Protein AF-A0A5P6VVM7-F1 (afdb_monomer)

Structure (mmCIF, N/CA/C/O backbone):
data_AF-A0A5P6VVM7-F1
#
_entry.id   AF-A0A5P6VVM7-F1
#
loop_
_atom_site.group_PDB
_atom_site.id
_atom_site.type_symbol
_atom_site.label_atom_id
_atom_site.label_alt_id
_atom_site.label_comp_id
_atom_site.label_asym_id
_atom_site.label_entity_id
_atom_site.label_seq_id
_atom_site.pdbx_PDB_ins_code
_atom_site.Cartn_x
_atom_site.Cartn_y
_atom_site.Cartn_z
_atom_site.occupancy
_atom_site.B_iso_or_equiv
_atom_site.auth_seq_id
_atom_site.auth_comp_id
_atom_site.auth_asym_id
_atom_site.auth_atom_id
_atom_site.pdbx_PDB_model_num
ATOM 1 N N . MET A 1 1 ? -8.350 -14.231 -11.618 1.00 48.38 1 MET A N 1
ATOM 2 C CA . MET A 1 1 ? -7.246 -13.329 -11.223 1.00 48.38 1 MET A CA 1
ATOM 3 C C . MET A 1 1 ? -7.750 -11.922 -11.458 1.00 48.38 1 MET A C 1
ATOM 5 O O . MET A 1 1 ? -8.266 -11.691 -12.541 1.00 48.38 1 MET A O 1
ATOM 9 N N . ALA A 1 2 ? -7.743 -11.072 -10.433 1.00 59.47 2 ALA A N 1
ATOM 10 C CA . ALA A 1 2 ? -8.297 -9.724 -10.527 1.00 59.47 2 ALA A CA 1
ATOM 11 C C . ALA A 1 2 ? -7.424 -8.854 -11.448 1.00 59.47 2 ALA A C 1
ATOM 13 O O . ALA A 1 2 ? -6.197 -8.899 -11.352 1.00 59.47 2 ALA A O 1
ATOM 14 N N . ASP A 1 3 ? -8.062 -8.115 -12.354 1.00 78.44 3 ASP A N 1
ATOM 15 C CA . ASP A 1 3 ? -7.406 -7.113 -13.192 1.00 78.44 3 ASP A CA 1
ATOM 16 C C . ASP A 1 3 ? -7.336 -5.785 -12.426 1.00 78.44 3 ASP A C 1
ATOM 18 O O . ASP A 1 3 ? -8.331 -5.355 -11.847 1.00 78.44 3 ASP A O 1
ATOM 22 N N . ASP A 1 4 ? -6.189 -5.107 -12.463 1.00 78.94 4 ASP A N 1
ATOM 23 C CA . ASP A 1 4 ? -6.028 -3.754 -11.919 1.00 78.94 4 ASP A CA 1
ATOM 24 C C . ASP A 1 4 ? -6.330 -2.748 -13.033 1.00 78.94 4 ASP A C 1
ATOM 26 O O . ASP A 1 4 ? -5.482 -2.459 -13.882 1.00 78.94 4 ASP A O 1
ATOM 30 N N . ASN A 1 5 ? -7.582 -2.290 -13.106 1.00 77.06 5 ASN A N 1
ATOM 31 C CA . ASN A 1 5 ? -8.057 -1.346 -14.125 1.00 77.06 5 ASN A CA 1
ATOM 32 C C . ASN A 1 5 ? -7.649 -1.739 -15.562 1.00 77.06 5 ASN A C 1
ATOM 34 O O . ASN A 1 5 ? -7.073 -0.951 -16.320 1.00 77.06 5 ASN A O 1
ATOM 38 N N . ASN A 1 6 ? -7.978 -2.981 -15.938 1.00 74.56 6 ASN A N 1
ATOM 39 C CA . ASN A 1 6 ? -7.670 -3.631 -17.221 1.00 74.56 6 ASN A CA 1
ATOM 40 C C . ASN A 1 6 ? -6.176 -3.922 -17.457 1.00 74.56 6 ASN A C 1
ATOM 42 O O . ASN A 1 6 ? -5.787 -4.213 -18.592 1.00 74.56 6 ASN A O 1
ATOM 46 N N . MET A 1 7 ? -5.333 -3.845 -16.426 1.00 80.38 7 MET A N 1
ATOM 47 C CA . MET A 1 7 ? -3.986 -4.405 -16.454 1.00 80.38 7 MET A CA 1
ATOM 48 C C . MET A 1 7 ? -3.978 -5.727 -15.694 1.00 80.38 7 MET A C 1
ATOM 50 O O . MET A 1 7 ? -4.214 -5.782 -14.488 1.00 80.38 7 MET A O 1
ATOM 54 N N . ARG A 1 8 ? -3.710 -6.811 -16.421 1.00 79.69 8 ARG A N 1
ATOM 55 C CA . ARG A 1 8 ? -3.615 -8.140 -15.826 1.00 79.69 8 ARG A CA 1
ATOM 56 C C . ARG A 1 8 ? -2.388 -8.200 -14.920 1.00 79.69 8 ARG A C 1
ATOM 58 O O . ARG A 1 8 ? -1.270 -8.018 -15.400 1.00 79.69 8 ARG A O 1
ATOM 65 N N . VAL A 1 9 ? -2.590 -8.526 -13.644 1.00 81.06 9 VAL A N 1
ATOM 66 C CA . VAL A 1 9 ? -1.488 -8.816 -12.717 1.00 81.06 9 VAL A CA 1
ATOM 67 C C . VAL A 1 9 ? -0.756 -10.065 -13.222 1.00 81.06 9 VAL A C 1
ATOM 69 O O . VAL A 1 9 ? -1.340 -11.149 -13.303 1.00 81.06 9 VAL A O 1
ATOM 72 N N . SER A 1 10 ? 0.510 -9.907 -13.606 1.00 82.06 10 SER A N 1
ATOM 73 C CA . SER A 1 10 ? 1.338 -10.963 -14.195 1.00 82.06 10 SER A CA 1
ATOM 74 C C . SER A 1 10 ? 2.741 -10.959 -13.594 1.00 82.06 10 SER A C 1
ATOM 76 O O . SER A 1 10 ? 3.230 -9.932 -13.131 1.00 82.06 10 SER A O 1
ATOM 78 N N . VAL A 1 11 ? 3.388 -12.125 -13.621 1.00 86.25 11 VAL A N 1
ATOM 79 C CA . VAL A 1 11 ? 4.814 -12.281 -13.288 1.00 86.25 11 VAL A CA 1
ATOM 80 C C . VAL A 1 11 ? 5.696 -11.802 -14.447 1.00 86.25 11 VAL A C 1
ATOM 82 O O . VAL A 1 11 ? 6.859 -11.465 -14.248 1.00 86.25 11 VAL A O 1
ATOM 85 N N . GLU A 1 12 ? 5.149 -11.760 -15.662 1.00 89.94 12 GLU A N 1
ATOM 86 C CA . GLU A 1 12 ? 5.862 -11.293 -16.846 1.00 89.94 12 GLU A CA 1
ATOM 87 C C . GLU A 1 12 ? 5.743 -9.772 -17.019 1.00 89.94 12 GLU A C 1
ATOM 89 O O . GLU A 1 12 ? 4.657 -9.217 -16.817 1.00 89.94 12 GLU A O 1
ATOM 94 N N . PRO A 1 13 ? 6.822 -9.090 -17.451 1.00 92.12 13 PRO A N 1
ATOM 95 C CA . PRO A 1 13 ? 6.776 -7.663 -17.729 1.00 92.12 13 PRO A CA 1
ATOM 96 C C . PRO A 1 13 ? 5.868 -7.363 -18.926 1.00 92.12 13 PRO A C 1
ATOM 98 O O . PRO A 1 13 ? 5.922 -8.021 -19.967 1.00 92.12 13 PRO A O 1
ATOM 101 N N . TYR A 1 14 ? 5.085 -6.295 -18.821 1.00 92.75 14 TYR A N 1
ATOM 102 C CA . TYR A 1 14 ? 4.231 -5.829 -19.902 1.00 92.75 14 TYR A CA 1
ATOM 103 C C . TYR A 1 14 ? 5.047 -5.069 -20.953 1.00 92.75 14 TYR A C 1
ATOM 105 O O . TYR A 1 14 ? 5.602 -3.999 -20.689 1.00 92.75 14 TYR A O 1
ATOM 113 N N . ILE A 1 15 ? 5.118 -5.610 -22.170 1.00 94.06 15 ILE A N 1
ATOM 114 C CA . ILE A 1 15 ? 5.896 -5.008 -23.256 1.00 94.06 15 ILE A CA 1
ATOM 115 C C . ILE A 1 15 ? 5.098 -3.878 -23.918 1.00 94.06 15 ILE A C 1
ATOM 117 O O . ILE A 1 15 ? 4.056 -4.089 -24.546 1.00 94.06 15 ILE A O 1
ATOM 121 N N . LEU A 1 16 ? 5.635 -2.664 -23.833 1.00 93.50 16 LEU A N 1
ATOM 122 C CA . LEU A 1 16 ? 5.084 -1.466 -24.447 1.00 93.50 16 LEU A CA 1
ATOM 123 C C . LEU A 1 16 ? 5.543 -1.328 -25.903 1.00 93.50 16 LEU A C 1
ATOM 125 O O . LEU A 1 16 ? 6.732 -1.278 -26.214 1.00 93.50 16 LEU A O 1
ATOM 129 N N . ASN A 1 17 ? 4.585 -1.201 -26.805 1.00 92.88 17 ASN A N 1
ATOM 130 C CA . ASN A 1 17 ? 4.748 -0.983 -28.230 1.00 92.88 17 ASN A CA 1
ATOM 131 C C . ASN A 1 17 ? 3.892 0.221 -28.689 1.00 92.88 17 ASN A C 1
ATOM 133 O O . ASN A 1 17 ? 3.223 0.885 -27.897 1.00 92.88 17 ASN A O 1
ATOM 137 N N . LYS A 1 18 ? 3.897 0.527 -29.992 1.00 90.38 18 LYS A N 1
ATOM 138 C CA . LYS A 1 18 ? 3.099 1.642 -30.542 1.00 90.38 18 LYS A CA 1
ATOM 139 C C . LYS A 1 18 ? 1.585 1.455 -30.367 1.00 90.38 18 LYS A C 1
ATOM 141 O O . LYS A 1 18 ? 0.873 2.449 -30.304 1.00 90.38 18 LYS A O 1
ATOM 146 N N . ARG A 1 19 ? 1.093 0.211 -30.309 1.00 89.56 19 ARG A N 1
ATOM 147 C CA . ARG A 1 19 ? -0.345 -0.110 -30.249 1.00 89.56 19 ARG A CA 1
ATOM 148 C C . ARG A 1 19 ? -0.918 0.034 -28.842 1.00 89.56 19 ARG A C 1
ATOM 150 O O . ARG A 1 19 ? -2.083 0.367 -28.707 1.00 89.56 19 ARG A O 1
ATOM 157 N N . ASN A 1 20 ? -0.111 -0.201 -27.809 1.00 90.38 20 ASN A N 1
ATOM 158 C CA . ASN A 1 20 ? -0.532 -0.136 -26.407 1.00 90.38 20 ASN A CA 1
ATOM 159 C C . ASN A 1 20 ? 0.101 1.040 -25.634 1.00 90.38 20 ASN A C 1
ATOM 161 O O . ASN A 1 20 ? 0.037 1.079 -24.406 1.00 90.38 20 ASN A O 1
ATOM 165 N N . SER A 1 21 ? 0.679 2.018 -26.346 1.00 90.88 21 SER A N 1
ATOM 166 C CA . SER A 1 21 ? 1.337 3.191 -25.748 1.00 90.88 21 SER A CA 1
ATOM 167 C C . SER A 1 21 ? 0.411 4.036 -24.870 1.00 90.88 21 SER A C 1
ATOM 169 O O . SER A 1 21 ? 0.885 4.730 -23.972 1.00 90.88 21 SER A O 1
ATOM 171 N N . ASP A 1 22 ? -0.901 3.970 -25.116 1.00 90.94 22 ASP A N 1
ATOM 172 C CA . ASP A 1 22 ? -1.887 4.803 -24.429 1.00 90.94 22 ASP A CA 1
ATOM 173 C C . ASP A 1 22 ? -1.972 4.482 -22.932 1.00 90.94 22 ASP A C 1
ATOM 175 O O . ASP A 1 22 ? -2.152 5.394 -22.136 1.00 90.94 22 ASP A O 1
ATOM 179 N N . ILE A 1 23 ? -1.680 3.238 -22.527 1.00 90.56 23 ILE A N 1
ATOM 180 C CA . ILE A 1 23 ? -1.601 2.820 -21.116 1.00 90.56 23 ILE A CA 1
ATOM 181 C C . ILE A 1 23 ? -0.623 3.703 -20.330 1.00 90.56 23 ILE A C 1
ATOM 183 O O . ILE A 1 23 ? -0.955 4.201 -19.254 1.00 90.56 23 ILE A O 1
ATOM 187 N N . LEU A 1 24 ? 0.579 3.915 -20.877 1.00 91.31 24 LEU A N 1
ATOM 188 C CA . LEU A 1 24 ? 1.610 4.734 -20.241 1.00 91.31 24 LEU A CA 1
ATOM 189 C C . LEU A 1 24 ? 1.284 6.229 -20.350 1.00 91.31 24 LEU A C 1
ATOM 191 O O . LEU A 1 24 ? 1.526 6.988 -19.416 1.00 91.31 24 LEU A O 1
ATOM 195 N N . VAL A 1 25 ? 0.726 6.665 -21.480 1.00 92.06 25 VAL A N 1
ATOM 196 C CA . VAL A 1 25 ? 0.339 8.068 -21.688 1.00 92.06 25 VAL A CA 1
ATOM 197 C C . VAL A 1 25 ? -0.751 8.480 -20.699 1.00 92.06 25 VAL A C 1
ATOM 199 O O . VAL A 1 25 ? -0.677 9.560 -20.114 1.00 92.06 25 VAL A O 1
ATOM 202 N N . ASP A 1 26 ? -1.743 7.621 -20.485 1.00 91.50 26 ASP A N 1
ATOM 203 C CA . ASP A 1 26 ? -2.840 7.864 -19.555 1.00 91.50 26 ASP A CA 1
ATOM 204 C C . ASP A 1 26 ? -2.374 7.855 -18.105 1.00 91.50 26 ASP A C 1
ATOM 206 O O . ASP A 1 26 ? -2.834 8.689 -17.324 1.00 91.50 26 ASP A O 1
ATOM 210 N N . LEU A 1 27 ? -1.423 6.980 -17.766 1.00 90.75 27 LEU A N 1
ATOM 211 C CA . LEU A 1 27 ? -0.761 6.977 -16.465 1.00 90.75 27 LEU A CA 1
ATOM 212 C C . LEU A 1 27 ? -0.026 8.301 -16.207 1.00 90.75 27 LEU A C 1
ATOM 214 O O . LEU A 1 27 ? -0.280 8.969 -15.207 1.00 90.75 27 LEU A O 1
ATOM 218 N N . ILE A 1 28 ? 0.858 8.713 -17.123 1.00 90.06 28 ILE A N 1
ATOM 219 C CA . ILE A 1 28 ? 1.707 9.906 -16.955 1.00 90.06 28 ILE A CA 1
ATOM 220 C C . ILE A 1 28 ? 0.877 11.191 -16.937 1.00 90.06 28 ILE A C 1
ATOM 222 O O . ILE A 1 28 ? 1.179 12.123 -16.191 1.00 90.06 28 ILE A O 1
ATOM 226 N N . ASN A 1 29 ? -0.177 11.254 -17.751 1.00 89.44 29 ASN A N 1
ATOM 227 C CA . ASN A 1 29 ? -1.082 12.399 -17.784 1.00 89.44 29 ASN A CA 1
ATOM 228 C C . ASN A 1 29 ? -2.143 12.360 -16.670 1.00 89.44 29 ASN A C 1
ATOM 230 O O . ASN A 1 29 ? -2.945 13.286 -16.580 1.00 89.44 29 ASN A O 1
ATOM 234 N N . GLY A 1 30 ? -2.162 11.318 -15.831 1.00 85.94 30 GLY A N 1
ATOM 235 C CA . GLY A 1 30 ? -3.098 11.185 -14.715 1.00 85.94 30 GLY A CA 1
ATOM 236 C C . GLY A 1 30 ? -4.549 10.921 -15.128 1.00 85.94 30 GLY A C 1
ATOM 237 O O . GLY A 1 30 ? -5.449 11.120 -14.314 1.00 85.94 30 GLY A O 1
ATOM 238 N N . ARG A 1 31 ? -4.782 10.481 -16.372 1.00 86.56 31 ARG A N 1
ATOM 239 C CA . ARG A 1 31 ? -6.110 10.114 -16.896 1.00 86.56 31 ARG A CA 1
ATOM 240 C C . ARG A 1 31 ? -6.581 8.762 -16.375 1.00 86.56 31 ARG A C 1
ATOM 242 O O . ARG A 1 31 ? -7.782 8.541 -16.261 1.00 86.56 31 ARG A O 1
ATOM 249 N N . ARG A 1 32 ? -5.642 7.873 -16.044 1.00 85.00 32 ARG A N 1
ATOM 250 C CA . ARG A 1 32 ? -5.924 6.557 -15.468 1.00 85.00 32 ARG A CA 1
ATOM 251 C C . ARG A 1 32 ? -5.145 6.366 -14.177 1.00 85.00 32 ARG A C 1
ATOM 253 O O . ARG A 1 32 ? -3.995 6.789 -14.074 1.00 85.00 32 ARG A O 1
ATOM 260 N N . LYS A 1 33 ? -5.790 5.734 -13.201 1.00 84.75 33 LYS A N 1
ATOM 261 C CA . LYS A 1 33 ? -5.209 5.378 -11.906 1.00 84.75 33 LYS A CA 1
ATOM 262 C C . LYS A 1 33 ? -5.196 3.861 -11.786 1.00 84.75 33 LYS A C 1
ATOM 264 O O . LYS A 1 33 ? -6.079 3.204 -12.325 1.00 84.75 33 LYS A O 1
ATOM 269 N N . TYR A 1 34 ? -4.197 3.341 -11.099 1.00 88.06 34 TYR A N 1
ATOM 270 C CA . TYR A 1 34 ? -4.031 1.919 -10.819 1.00 88.06 34 TYR A CA 1
ATOM 271 C C . TYR A 1 34 ? -3.918 1.749 -9.313 1.00 88.06 34 TYR A C 1
ATOM 273 O O . TYR A 1 34 ? -3.495 2.685 -8.631 1.00 88.06 34 TYR A O 1
ATOM 281 N N . GLU A 1 35 ? -4.339 0.600 -8.805 1.00 87.38 35 GLU A N 1
ATOM 282 C CA . GLU A 1 35 ? -4.269 0.277 -7.380 1.00 87.38 35 GLU A CA 1
ATOM 283 C C . GLU A 1 35 ? -2.843 -0.081 -6.967 1.00 87.38 35 GLU A C 1
ATOM 285 O O . GLU A 1 35 ? -2.413 0.255 -5.861 1.00 87.38 35 GLU A O 1
ATOM 290 N N . LEU A 1 36 ? -2.077 -0.685 -7.879 1.00 89.88 36 LEU A N 1
ATOM 291 C CA . LEU A 1 36 ? -0.677 -1.021 -7.661 1.00 89.88 36 LEU A CA 1
ATOM 292 C C . LEU A 1 36 ? 0.267 0.014 -8.298 1.00 89.88 36 LEU A C 1
ATOM 294 O O . LEU A 1 36 ? -0.040 0.598 -9.34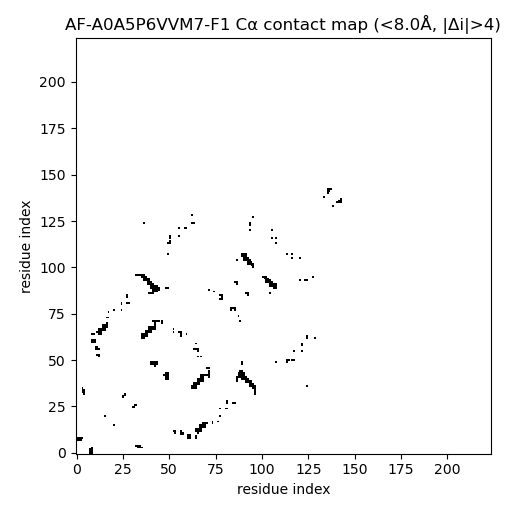5 1.00 89.88 36 LEU A O 1
ATOM 298 N N . PRO A 1 37 ? 1.453 0.245 -7.705 1.00 92.44 37 PRO A N 1
ATOM 299 C CA . PRO A 1 37 ? 2.529 0.981 -8.354 1.00 92.44 37 PRO A CA 1
ATOM 300 C C . PRO A 1 37 ? 2.868 0.427 -9.739 1.00 92.44 37 PRO A C 1
ATOM 302 O O . PRO A 1 37 ? 2.874 -0.782 -9.961 1.00 92.44 37 PRO A O 1
ATOM 305 N N . ILE A 1 38 ? 3.211 1.325 -10.662 1.00 94.06 38 ILE A N 1
ATOM 306 C CA . ILE A 1 38 ? 3.670 0.979 -12.006 1.00 94.06 38 ILE A CA 1
ATOM 307 C C . ILE A 1 38 ? 5.118 1.407 -12.172 1.00 94.06 38 ILE A C 1
ATOM 309 O O . ILE A 1 38 ? 5.471 2.570 -11.980 1.00 94.06 38 ILE A O 1
ATOM 313 N N . ILE A 1 39 ? 5.955 0.476 -12.605 1.00 95.69 39 ILE A N 1
ATOM 314 C CA . ILE A 1 39 ? 7.352 0.729 -12.928 1.00 95.69 39 ILE A CA 1
ATOM 315 C C . ILE A 1 39 ? 7.492 0.736 -14.438 1.00 95.69 39 ILE A C 1
ATOM 317 O O . ILE A 1 39 ? 7.248 -0.270 -15.094 1.00 95.69 39 ILE A O 1
ATOM 321 N N . TYR A 1 40 ? 7.911 1.864 -14.995 1.00 95.75 40 TYR A N 1
ATOM 322 C CA . TYR A 1 40 ? 8.192 1.996 -16.414 1.00 95.75 40 TYR A CA 1
ATOM 323 C C . TYR A 1 40 ? 9.699 1.988 -16.670 1.00 95.75 40 TYR A C 1
ATOM 325 O O . TYR A 1 40 ? 10.422 2.868 -16.206 1.00 95.75 40 TYR A O 1
ATOM 333 N N . VAL A 1 41 ? 10.171 1.012 -17.444 1.00 95.94 41 VAL A N 1
ATOM 334 C CA . VAL A 1 41 ? 11.576 0.842 -17.825 1.00 95.94 41 VAL A CA 1
ATOM 335 C C . VAL A 1 41 ? 11.756 1.247 -19.287 1.00 95.94 41 VAL A C 1
ATOM 337 O O . VAL A 1 41 ? 11.343 0.523 -20.196 1.00 95.94 41 VAL A O 1
ATOM 340 N N . SER A 1 42 ? 12.394 2.397 -19.528 1.00 95.25 42 SER A N 1
ATOM 341 C CA . SER A 1 42 ? 12.715 2.834 -20.893 1.00 95.25 42 SER A CA 1
ATOM 342 C C . SER A 1 42 ? 13.951 2.119 -21.451 1.00 95.25 42 SER A C 1
ATOM 344 O O . SER A 1 42 ? 14.867 1.735 -20.718 1.00 95.25 42 SER A O 1
ATOM 346 N N . LYS A 1 43 ? 14.000 1.964 -22.776 1.00 94.88 43 LYS A N 1
ATOM 347 C CA . LYS A 1 43 ? 15.171 1.433 -23.487 1.00 94.88 43 LYS A CA 1
ATOM 348 C C . LYS A 1 43 ? 16.307 2.453 -23.483 1.00 94.88 43 LYS A C 1
ATOM 350 O O . LYS A 1 43 ? 16.077 3.663 -23.552 1.00 94.88 43 LYS A O 1
ATOM 355 N N . THR A 1 44 ? 17.545 1.967 -23.442 1.00 93.06 44 THR A N 1
ATOM 356 C CA . THR A 1 44 ? 18.743 2.803 -23.599 1.00 93.06 44 THR A CA 1
ATOM 357 C C . THR A 1 44 ? 18.855 3.345 -25.029 1.00 93.06 44 THR A C 1
ATOM 359 O O . THR A 1 44 ? 18.140 2.914 -25.937 1.00 93.06 44 THR A O 1
ATOM 362 N N . ARG A 1 45 ? 19.788 4.279 -25.267 1.00 90.44 45 ARG A N 1
ATOM 363 C CA . ARG A 1 45 ? 20.081 4.793 -26.623 1.00 90.44 45 ARG A CA 1
ATOM 364 C C . ARG A 1 45 ? 20.469 3.691 -27.615 1.00 90.44 45 ARG A C 1
ATOM 366 O O . ARG A 1 45 ? 20.186 3.823 -28.796 1.00 90.44 45 ARG A O 1
ATOM 373 N N . GLN A 1 46 ? 21.058 2.603 -27.125 1.00 91.00 46 GLN A N 1
ATOM 374 C CA . GLN A 1 46 ? 21.454 1.434 -27.916 1.00 91.00 46 GLN A CA 1
ATOM 375 C C . GLN A 1 46 ? 20.329 0.386 -28.043 1.00 91.00 46 GLN A C 1
ATOM 377 O O . GLN A 1 46 ? 20.593 -0.761 -28.390 1.00 91.00 46 GLN A O 1
ATOM 382 N N . ASN A 1 47 ? 19.081 0.740 -27.708 1.00 92.50 47 ASN A N 1
ATOM 383 C CA . ASN A 1 47 ? 17.921 -0.161 -27.692 1.00 92.50 47 ASN A CA 1
ATOM 384 C C . ASN A 1 47 ? 18.065 -1.379 -26.749 1.00 92.50 47 ASN A C 1
ATOM 386 O O . ASN A 1 47 ? 17.404 -2.406 -26.918 1.00 92.50 47 ASN A O 1
ATOM 390 N N . ARG A 1 48 ? 18.912 -1.269 -25.717 1.00 91.88 48 ARG A N 1
ATOM 391 C CA . ARG A 1 48 ? 19.090 -2.304 -24.685 1.00 91.88 48 ARG A CA 1
ATOM 392 C C . ARG A 1 48 ? 18.181 -2.033 -23.492 1.00 91.88 48 ARG A C 1
ATOM 394 O O . ARG A 1 48 ? 17.773 -0.895 -23.257 1.00 91.88 48 ARG A O 1
ATOM 401 N N . THR A 1 49 ? 17.850 -3.076 -22.741 1.00 92.88 49 THR A N 1
ATOM 402 C CA . THR A 1 49 ? 17.122 -2.925 -21.476 1.00 92.88 49 THR A CA 1
ATOM 403 C C . THR A 1 49 ? 18.135 -2.662 -20.353 1.00 92.88 49 THR A C 1
ATOM 405 O O . THR A 1 49 ? 19.109 -3.405 -20.271 1.00 92.88 49 THR A O 1
ATOM 408 N N . PRO A 1 50 ? 17.968 -1.610 -19.529 1.00 91.94 50 PRO A N 1
ATOM 409 C CA . PRO A 1 50 ? 18.990 -1.185 -18.562 1.00 91.94 50 PRO A CA 1
ATOM 410 C C . PRO A 1 50 ? 19.170 -2.134 -17.366 1.00 91.94 50 PRO A C 1
ATOM 412 O O . PRO A 1 50 ? 20.226 -2.132 -16.741 1.00 91.94 50 PRO A O 1
ATOM 415 N N . ILE A 1 51 ? 18.143 -2.919 -17.036 1.00 93.31 51 ILE A N 1
ATOM 416 C CA . ILE A 1 51 ? 18.114 -3.855 -15.905 1.00 93.31 51 ILE A CA 1
ATOM 417 C C . ILE A 1 51 ? 17.429 -5.162 -16.318 1.00 93.31 51 ILE A C 1
ATOM 419 O O . ILE A 1 51 ? 16.705 -5.193 -17.320 1.00 93.31 51 ILE A O 1
ATOM 423 N N . ASP A 1 52 ? 17.606 -6.220 -15.525 1.00 94.19 52 ASP A N 1
ATOM 424 C CA . ASP A 1 52 ? 16.850 -7.464 -15.685 1.00 94.19 52 ASP A CA 1
ATOM 425 C C . ASP A 1 52 ? 15.400 -7.281 -15.201 1.00 94.19 52 ASP A C 1
ATOM 427 O O . ASP A 1 52 ? 15.064 -7.376 -14.019 1.00 94.19 52 ASP A O 1
ATOM 431 N N . VAL A 1 53 ? 14.526 -6.987 -16.160 1.00 94.06 53 VAL A N 1
ATOM 432 C CA . VAL A 1 53 ? 13.080 -6.821 -15.956 1.00 94.06 53 VAL A CA 1
ATOM 433 C C . VAL A 1 53 ? 12.367 -8.124 -15.625 1.00 94.06 53 VAL A C 1
ATOM 435 O O . VAL A 1 53 ? 11.315 -8.064 -14.994 1.00 94.06 53 VAL A O 1
ATOM 438 N N . GLY A 1 54 ? 12.905 -9.281 -16.018 1.00 93.56 54 GLY A N 1
ATOM 439 C CA . GLY A 1 54 ? 12.326 -10.574 -15.656 1.00 93.56 54 GLY A CA 1
ATOM 440 C C . GLY A 1 54 ? 12.462 -10.802 -14.157 1.00 93.56 54 GLY A C 1
ATOM 441 O O . GLY A 1 54 ? 11.469 -11.035 -13.467 1.00 93.56 54 GLY A O 1
ATOM 442 N N . ARG A 1 55 ? 13.677 -10.606 -13.632 1.00 94.00 55 ARG A N 1
ATOM 443 C CA . ARG A 1 55 ? 13.935 -10.662 -12.189 1.00 94.00 55 ARG A CA 1
ATOM 444 C C . ARG A 1 55 ? 13.153 -9.596 -11.423 1.00 94.00 55 ARG A C 1
ATOM 446 O O . ARG A 1 55 ? 12.531 -9.929 -10.418 1.00 94.00 55 ARG A O 1
ATOM 453 N N . LEU A 1 56 ? 13.113 -8.352 -11.909 1.00 94.44 56 LEU A N 1
ATOM 454 C CA . LEU A 1 56 ? 12.337 -7.286 -11.263 1.00 94.44 56 LEU A CA 1
ATOM 455 C C . LEU A 1 56 ? 10.840 -7.633 -11.171 1.00 94.44 56 LEU A C 1
ATOM 457 O O . LEU A 1 56 ? 10.241 -7.479 -10.108 1.00 94.44 56 LEU A O 1
ATOM 461 N N . SER A 1 57 ? 10.244 -8.129 -12.261 1.00 93.50 57 SER A N 1
ATOM 462 C CA . SER A 1 57 ? 8.821 -8.512 -12.296 1.00 93.50 57 SER A CA 1
ATOM 463 C C . SER A 1 57 ? 8.532 -9.701 -11.383 1.00 93.50 57 SER A C 1
ATOM 465 O O . SER A 1 57 ? 7.496 -9.746 -10.725 1.00 93.50 57 SER A O 1
ATOM 467 N N . TYR A 1 58 ? 9.479 -10.636 -11.277 1.00 93.00 58 TYR A N 1
ATOM 468 C CA . TYR A 1 58 ? 9.375 -11.761 -10.358 1.00 93.00 58 TYR A CA 1
ATOM 469 C C . TYR A 1 58 ? 9.427 -11.333 -8.885 1.00 93.00 58 TYR A C 1
ATOM 471 O O . TYR A 1 58 ? 8.629 -11.817 -8.082 1.00 93.00 58 TYR A O 1
ATOM 479 N N . VAL A 1 59 ? 10.339 -10.421 -8.526 1.00 93.12 59 VAL A N 1
ATOM 480 C CA . VAL A 1 59 ? 10.472 -9.897 -7.154 1.00 93.12 59 VAL A CA 1
ATOM 481 C C . VAL A 1 59 ? 9.234 -9.100 -6.742 1.00 93.12 59 VAL A C 1
ATOM 483 O O . VAL A 1 59 ? 8.783 -9.213 -5.606 1.00 93.12 59 VAL A O 1
ATOM 486 N N . LEU A 1 60 ? 8.655 -8.331 -7.667 1.00 92.38 60 LEU A N 1
ATOM 487 C CA . LEU A 1 60 ? 7.515 -7.449 -7.402 1.00 92.38 60 LEU A CA 1
ATOM 488 C C . LEU A 1 60 ? 6.157 -8.051 -7.784 1.00 92.38 60 LEU A C 1
ATOM 490 O O . LEU A 1 60 ? 5.159 -7.330 -7.870 1.00 92.38 60 LEU A O 1
ATOM 494 N N . LYS A 1 61 ? 6.096 -9.371 -7.991 1.00 89.62 61 LYS A N 1
ATOM 495 C CA . LYS A 1 61 ? 4.861 -10.073 -8.350 1.00 89.62 61 LYS A CA 1
ATOM 496 C C . LYS A 1 61 ? 3.755 -9.791 -7.327 1.00 89.62 61 LYS A C 1
ATOM 498 O O . LYS A 1 61 ? 3.927 -10.008 -6.131 1.00 89.62 61 LYS A O 1
ATOM 503 N N . GLY A 1 62 ? 2.617 -9.295 -7.804 1.00 85.88 62 GLY A N 1
ATOM 504 C CA . GLY A 1 62 ? 1.470 -8.948 -6.957 1.00 85.88 62 GLY A CA 1
ATOM 505 C C . GLY A 1 62 ? 1.624 -7.668 -6.126 1.00 85.88 62 GLY A C 1
ATOM 506 O O . GLY A 1 62 ? 0.677 -7.302 -5.442 1.00 85.88 62 GLY A O 1
ATOM 507 N N . VAL A 1 63 ? 2.770 -6.979 -6.197 1.00 89.50 63 VAL A N 1
ATOM 508 C CA . VAL A 1 63 ? 3.024 -5.716 -5.477 1.00 89.50 63 VAL A CA 1
ATOM 509 C C . VAL A 1 63 ? 3.072 -4.529 -6.438 1.00 89.50 63 VAL A C 1
ATOM 511 O O . VAL A 1 63 ? 2.657 -3.435 -6.073 1.00 89.50 63 VAL A O 1
ATOM 514 N N . ALA A 1 64 ? 3.561 -4.721 -7.664 1.00 92.50 64 ALA A N 1
ATOM 515 C CA . ALA A 1 64 ? 3.625 -3.677 -8.683 1.00 92.50 64 ALA A CA 1
ATOM 516 C C . ALA A 1 64 ? 3.534 -4.258 -10.098 1.00 92.50 64 ALA A C 1
ATOM 518 O O . ALA A 1 64 ? 3.889 -5.414 -10.335 1.00 92.50 64 ALA A O 1
ATOM 519 N N . HIS A 1 65 ? 3.127 -3.426 -11.057 1.00 93.06 65 HIS A N 1
ATOM 520 C CA . HIS A 1 65 ? 3.205 -3.763 -12.478 1.00 93.06 65 HIS A CA 1
ATOM 521 C C . HIS A 1 65 ? 4.507 -3.252 -13.076 1.00 93.06 65 HIS A C 1
ATOM 523 O O . HIS A 1 65 ? 4.895 -2.102 -12.865 1.00 93.06 65 HIS A O 1
ATOM 529 N N . VAL A 1 66 ? 5.161 -4.081 -13.883 1.00 95.12 66 VAL A N 1
ATOM 530 C CA . VAL A 1 66 ? 6.380 -3.701 -14.602 1.00 95.12 66 VAL A CA 1
ATOM 531 C C . VAL A 1 66 ? 6.053 -3.553 -16.081 1.00 95.12 66 VAL A C 1
ATOM 533 O O . VAL A 1 66 ? 5.656 -4.507 -16.742 1.00 95.12 66 VAL A O 1
ATOM 536 N N . ILE A 1 67 ? 6.244 -2.349 -16.611 1.00 94.88 67 ILE A N 1
ATOM 537 C CA . ILE A 1 67 ? 6.099 -2.021 -18.026 1.00 94.88 67 ILE A CA 1
ATOM 538 C C . ILE A 1 67 ? 7.487 -1.783 -18.603 1.00 94.88 67 ILE A C 1
ATOM 540 O O . ILE A 1 67 ? 8.215 -0.894 -18.165 1.00 94.88 67 ILE A O 1
ATOM 544 N N . VAL A 1 68 ? 7.842 -2.535 -19.637 1.00 95.62 68 VAL A N 1
ATOM 545 C CA . VAL A 1 68 ? 9.111 -2.377 -20.345 1.00 95.62 68 VAL A CA 1
ATOM 546 C C . VAL A 1 68 ? 8.871 -1.812 -21.732 1.00 95.62 68 VAL A C 1
ATOM 548 O O . VAL A 1 68 ? 8.015 -2.280 -22.476 1.00 95.62 68 VAL A O 1
ATOM 551 N N . GLN A 1 69 ? 9.645 -0.807 -22.117 1.00 95.69 69 GLN A N 1
ATOM 552 C CA . GLN A 1 69 ? 9.633 -0.319 -23.486 1.00 95.69 69 GLN A CA 1
ATOM 553 C C . GLN A 1 69 ? 10.144 -1.404 -24.441 1.00 95.69 69 GLN A C 1
ATOM 555 O O . GLN A 1 69 ? 11.248 -1.912 -24.272 1.00 95.69 69 GLN A O 1
ATOM 560 N N . GLY A 1 70 ? 9.365 -1.740 -25.468 1.00 93.00 70 GLY A N 1
ATOM 561 C CA . GLY A 1 70 ? 9.748 -2.730 -26.472 1.00 93.00 70 GLY A CA 1
ATOM 562 C C . GLY A 1 70 ? 10.855 -2.229 -27.399 1.00 93.00 70 GLY A C 1
ATOM 563 O O . GLY A 1 70 ? 11.824 -2.946 -27.627 1.00 93.00 70 GLY A O 1
ATOM 564 N N . ASP A 1 71 ? 10.740 -0.987 -27.883 1.00 92.88 71 ASP A N 1
ATOM 565 C CA . ASP A 1 71 ? 11.678 -0.417 -28.854 1.00 92.88 71 ASP A CA 1
ATOM 566 C C . ASP A 1 71 ? 11.909 1.094 -28.665 1.00 92.88 71 ASP A C 1
ATOM 568 O O . ASP A 1 71 ? 10.980 1.858 -28.371 1.00 92.88 71 ASP A O 1
ATOM 572 N N . VAL A 1 72 ? 13.152 1.536 -28.872 1.00 93.00 72 VAL A N 1
ATOM 573 C CA . VAL A 1 72 ? 13.596 2.934 -28.739 1.00 93.00 72 VAL A CA 1
ATOM 574 C C . VAL A 1 72 ? 12.885 3.900 -29.702 1.00 93.00 72 VAL A C 1
ATOM 576 O O . VAL A 1 72 ? 12.686 5.066 -29.357 1.00 93.00 72 VAL A O 1
ATOM 579 N N . SER A 1 73 ? 12.418 3.437 -30.868 1.00 90.50 73 SER A N 1
ATOM 580 C CA . SER A 1 73 ? 11.704 4.254 -31.868 1.00 90.50 73 SER A CA 1
ATOM 581 C C . SER A 1 73 ? 10.396 4.860 -31.348 1.00 90.50 73 SER A C 1
ATOM 583 O O . SER A 1 73 ? 9.893 5.847 -31.889 1.00 90.50 73 SER A O 1
ATOM 585 N N . ILE A 1 74 ? 9.844 4.302 -30.268 1.00 91.50 74 ILE A N 1
ATOM 586 C CA . ILE A 1 74 ? 8.601 4.758 -29.639 1.00 91.50 74 ILE A CA 1
ATOM 587 C C . ILE A 1 74 ? 8.829 6.028 -28.795 1.00 91.50 74 ILE A C 1
ATOM 589 O O . ILE A 1 74 ? 7.874 6.744 -28.495 1.00 91.50 74 ILE A O 1
ATOM 593 N N . ASN A 1 75 ? 10.083 6.380 -28.481 1.00 91.12 75 ASN A N 1
ATOM 594 C CA . ASN A 1 75 ? 10.414 7.561 -27.675 1.00 91.12 75 ASN A CA 1
ATOM 595 C C . ASN A 1 75 ? 9.838 8.853 -28.250 1.00 91.12 75 ASN A C 1
ATOM 597 O O . ASN A 1 75 ? 9.307 9.663 -27.496 1.00 91.12 75 ASN A O 1
ATOM 601 N N . HIS A 1 76 ? 9.897 9.051 -29.572 1.00 90.12 76 HIS A N 1
ATOM 602 C CA . HIS A 1 76 ? 9.338 10.260 -30.176 1.00 90.12 76 HIS A CA 1
ATOM 603 C C . HIS A 1 76 ? 7.821 10.348 -29.939 1.00 90.12 76 HIS A C 1
ATOM 605 O O . HIS A 1 76 ? 7.313 11.411 -29.570 1.00 90.12 76 HIS A O 1
ATOM 611 N N . LEU A 1 77 ? 7.106 9.232 -30.107 1.00 90.81 77 LEU A N 1
ATOM 612 C CA . LEU A 1 77 ? 5.663 9.163 -29.888 1.00 90.81 77 LEU A CA 1
ATOM 613 C C . LEU A 1 77 ? 5.308 9.475 -28.428 1.00 90.81 77 LEU A C 1
ATOM 615 O O . LEU A 1 77 ? 4.440 10.313 -28.181 1.00 90.81 77 LEU A O 1
ATOM 619 N N . LEU A 1 78 ? 6.000 8.840 -27.477 1.00 91.31 78 LEU A N 1
ATOM 620 C CA . LEU A 1 78 ? 5.777 9.050 -26.044 1.00 91.31 78 LEU A CA 1
ATOM 621 C C . LEU A 1 78 ? 6.121 10.478 -25.623 1.00 91.31 78 LEU A C 1
ATOM 623 O O . LEU A 1 78 ? 5.313 11.115 -24.960 1.00 91.31 78 LEU A O 1
ATOM 627 N N . ASN A 1 79 ? 7.248 11.025 -26.085 1.00 91.50 79 ASN A N 1
ATOM 628 C CA . ASN A 1 79 ? 7.643 12.404 -25.793 1.00 91.50 79 ASN A CA 1
ATOM 629 C C . ASN A 1 79 ? 6.575 13.407 -26.237 1.00 91.50 79 ASN A C 1
ATOM 631 O O . ASN A 1 79 ? 6.227 14.309 -25.475 1.00 91.50 79 ASN A O 1
ATOM 635 N N . LYS A 1 80 ? 6.022 13.222 -27.443 1.00 92.12 80 LYS A N 1
ATOM 636 C CA . LYS A 1 80 ? 4.966 14.088 -27.979 1.00 92.12 80 LYS A CA 1
ATOM 637 C C . LYS A 1 80 ? 3.673 13.970 -27.167 1.00 92.12 80 LYS A C 1
ATOM 639 O O . LYS A 1 80 ? 3.080 14.985 -26.824 1.00 92.12 80 LYS A O 1
ATOM 644 N N . LYS A 1 81 ? 3.237 12.746 -26.849 1.00 91.31 81 LYS A N 1
ATOM 645 C CA . LYS A 1 81 ? 1.978 12.496 -26.121 1.00 91.31 81 LYS A CA 1
ATOM 646 C C . LYS A 1 81 ? 2.049 12.839 -24.622 1.00 91.31 81 LYS A C 1
ATOM 648 O O . LYS A 1 81 ? 1.029 13.183 -24.030 1.00 91.31 81 LYS A O 1
ATOM 653 N N . CYS A 1 82 ? 3.230 12.753 -24.014 1.00 88.31 82 CYS A N 1
ATOM 654 C CA . CYS A 1 82 ? 3.449 12.979 -22.582 1.00 88.31 82 CYS A CA 1
ATOM 655 C C . CYS A 1 82 ? 4.078 14.345 -22.264 1.00 88.31 82 CYS A C 1
ATOM 657 O O . CYS A 1 82 ? 4.483 14.567 -21.121 1.00 88.31 82 CYS A O 1
ATOM 659 N N . ALA A 1 83 ? 4.203 15.239 -23.253 1.00 89.62 83 ALA A N 1
ATOM 660 C CA . ALA A 1 83 ? 4.848 16.548 -23.113 1.00 89.62 83 ALA A CA 1
ATOM 661 C C . ALA A 1 83 ? 6.243 16.463 -22.455 1.00 89.62 83 ALA A C 1
ATOM 663 O O . ALA A 1 83 ? 6.552 17.206 -21.528 1.00 89.62 83 ALA A O 1
ATOM 664 N N . HIS A 1 84 ? 7.070 15.508 -22.900 1.00 86.75 84 HIS A N 1
ATOM 665 C CA . HIS A 1 84 ? 8.424 15.246 -22.381 1.00 86.75 84 HIS A CA 1
ATOM 666 C C . HIS A 1 84 ? 8.519 14.881 -20.887 1.00 86.75 84 HIS A C 1
ATOM 668 O O . HIS A 1 84 ? 9.611 14.888 -20.315 1.00 86.75 84 HIS A O 1
ATOM 674 N N . ARG A 1 85 ? 7.404 14.531 -20.235 1.00 86.31 85 ARG A N 1
ATOM 675 C CA . ARG A 1 85 ? 7.408 14.103 -18.826 1.00 86.31 85 ARG A CA 1
ATOM 676 C C . ARG A 1 85 ? 7.795 12.640 -18.635 1.00 86.31 85 ARG A C 1
ATOM 678 O O . ARG A 1 85 ? 8.147 12.268 -17.524 1.00 86.31 85 ARG A O 1
ATOM 685 N N . ASN A 1 86 ? 7.765 11.836 -19.694 1.00 89.75 86 ASN A N 1
ATOM 686 C CA . ASN A 1 86 ? 8.101 10.416 -19.670 1.00 89.75 86 ASN A CA 1
ATOM 687 C C . ASN A 1 86 ? 9.604 10.152 -19.509 1.00 89.75 86 ASN A C 1
ATOM 689 O O . ASN A 1 86 ? 10.458 10.930 -19.936 1.00 89.75 86 ASN A O 1
ATOM 693 N N . GLU A 1 87 ? 9.930 8.990 -18.952 1.00 93.06 87 GLU A N 1
ATOM 694 C CA . GLU A 1 87 ? 11.296 8.486 -18.909 1.00 93.06 87 GLU A CA 1
ATOM 695 C C . GLU A 1 87 ? 11.785 8.084 -20.300 1.00 93.06 87 GLU A C 1
ATOM 697 O O . GLU A 1 87 ? 11.060 7.495 -21.106 1.00 93.06 87 GLU A O 1
ATOM 702 N N . THR A 1 88 ? 13.045 8.404 -20.581 1.00 92.06 88 THR A N 1
ATOM 703 C CA . THR A 1 88 ? 13.699 8.085 -21.850 1.00 92.06 88 THR A CA 1
ATOM 704 C C . THR A 1 88 ? 15.142 7.653 -21.629 1.00 92.06 88 THR A C 1
ATOM 706 O O . THR A 1 88 ? 15.763 7.976 -20.610 1.00 92.06 88 THR A O 1
ATOM 709 N N . TYR A 1 89 ? 15.681 6.940 -22.619 1.00 91.25 89 TYR A N 1
ATOM 710 C CA . TYR A 1 89 ? 17.104 6.623 -22.743 1.00 91.25 89 TYR A CA 1
ATOM 711 C C . TYR A 1 89 ? 17.700 5.892 -21.531 1.00 91.25 89 TYR A C 1
ATOM 713 O O . TYR A 1 89 ? 18.776 6.243 -21.059 1.00 91.25 89 TYR A O 1
ATOM 721 N N . GLY A 1 90 ? 17.014 4.859 -21.042 1.00 90.50 90 GLY A N 1
ATOM 722 C CA . GLY A 1 90 ? 17.451 4.056 -19.895 1.00 90.50 90 GLY A CA 1
ATOM 723 C C . GLY A 1 90 ? 17.029 4.633 -18.545 1.00 90.50 90 GLY A C 1
ATOM 724 O O . GLY A 1 90 ? 17.392 4.099 -17.502 1.00 90.50 90 GLY A O 1
ATOM 725 N N . SER A 1 91 ? 16.250 5.715 -18.535 1.00 93.50 91 SER A N 1
ATOM 726 C CA . SER A 1 91 ? 15.587 6.171 -17.314 1.00 93.50 91 SER A CA 1
ATOM 727 C C . SER A 1 91 ? 14.442 5.219 -16.942 1.00 93.50 91 SER A C 1
ATOM 729 O O . SER A 1 91 ? 13.758 4.679 -17.814 1.00 93.50 91 SER A O 1
ATOM 731 N N . ILE A 1 92 ? 14.231 5.028 -15.647 1.00 95.81 92 ILE A N 1
ATOM 732 C CA . ILE A 1 92 ? 13.204 4.169 -15.065 1.00 95.81 92 ILE A CA 1
ATOM 733 C C . ILE A 1 92 ? 12.334 5.028 -14.151 1.00 95.81 92 ILE A C 1
ATOM 735 O O . ILE A 1 92 ? 12.857 5.783 -13.330 1.00 95.81 92 ILE A O 1
ATOM 739 N N . GLY A 1 93 ? 11.020 4.946 -14.325 1.00 94.94 93 GLY A N 1
ATOM 740 C CA . GLY A 1 93 ? 10.037 5.709 -13.564 1.00 94.94 93 GLY A CA 1
ATOM 741 C C . GLY A 1 93 ? 9.243 4.787 -12.652 1.00 94.94 93 GLY A C 1
ATOM 742 O O . GLY A 1 93 ? 8.758 3.759 -13.112 1.00 94.94 93 GLY A O 1
ATOM 743 N N . VAL A 1 94 ? 9.097 5.149 -11.381 1.00 95.19 94 VAL A N 1
ATOM 744 C CA . VAL A 1 94 ? 8.216 4.468 -10.423 1.00 95.19 94 VAL A CA 1
ATOM 745 C C . VAL A 1 94 ? 7.029 5.382 -10.150 1.00 95.19 94 VAL A C 1
ATOM 747 O O . VAL A 1 94 ? 7.178 6.436 -9.529 1.00 95.19 94 VAL A O 1
ATOM 750 N N . TYR A 1 95 ? 5.865 4.987 -10.651 1.00 92.81 95 TYR A N 1
ATOM 751 C CA . TYR A 1 95 ? 4.606 5.713 -10.565 1.00 92.81 95 TYR A CA 1
ATOM 752 C C . TYR A 1 95 ? 3.740 5.105 -9.469 1.00 92.81 95 TYR A C 1
ATOM 754 O O . TYR A 1 95 ? 3.398 3.927 -9.524 1.00 92.81 95 TYR A O 1
ATOM 762 N N . TYR A 1 96 ? 3.369 5.914 -8.482 1.00 91.25 96 TYR A N 1
ATOM 763 C CA . TYR A 1 96 ? 2.510 5.473 -7.389 1.00 91.25 96 TYR A CA 1
ATOM 764 C C . TYR A 1 96 ? 1.032 5.775 -7.679 1.00 91.25 96 TYR A C 1
ATOM 766 O O . TYR A 1 96 ? 0.739 6.794 -8.313 1.00 91.25 96 TYR A O 1
ATOM 774 N N . PRO A 1 97 ? 0.098 4.961 -7.153 1.00 86.88 97 PRO A N 1
ATOM 775 C CA . PRO A 1 97 ? -1.342 5.238 -7.181 1.00 86.88 97 PRO A CA 1
ATOM 776 C C . PRO A 1 97 ? -1.700 6.636 -6.660 1.00 86.88 97 PRO A C 1
ATOM 778 O O . PRO A 1 97 ? -2.538 7.345 -7.224 1.00 86.88 97 PRO A O 1
ATOM 781 N N . SER A 1 98 ? -1.033 7.065 -5.583 1.00 80.12 98 SER A N 1
ATOM 782 C CA . SER A 1 98 ? -1.223 8.389 -4.997 1.00 80.12 98 SER A CA 1
ATOM 783 C C . SER A 1 98 ? -0.380 9.448 -5.710 1.00 80.12 98 SER A C 1
ATOM 785 O O . SER A 1 98 ? 0.842 9.502 -5.565 1.00 80.12 98 SER A O 1
ATOM 787 N N . GLN A 1 99 ? -1.045 10.367 -6.415 1.00 69.38 99 GLN A N 1
ATOM 788 C CA . GLN A 1 99 ? -0.392 11.488 -7.109 1.00 69.38 99 GLN A CA 1
ATOM 789 C C . GLN A 1 99 ? 0.338 12.458 -6.162 1.00 69.38 99 GLN A C 1
ATOM 791 O O . GLN A 1 99 ? 1.226 13.182 -6.605 1.00 69.38 99 GLN A O 1
ATOM 796 N N . LYS A 1 100 ? 0.009 12.463 -4.860 1.00 73.81 100 LYS A N 1
ATOM 797 C CA . LYS A 1 100 ? 0.611 13.372 -3.868 1.00 73.81 100 LYS A CA 1
ATOM 798 C C . LYS A 1 100 ? 2.100 13.105 -3.633 1.00 73.81 100 LYS A C 1
ATOM 800 O O . LYS A 1 100 ? 2.835 14.040 -3.341 1.00 73.81 100 LYS A O 1
ATOM 805 N N . LEU A 1 101 ? 2.546 11.851 -3.755 1.00 73.69 101 LEU A N 1
ATOM 806 C CA . LEU A 1 101 ? 3.942 11.479 -3.496 1.00 73.69 101 LEU A CA 1
ATOM 807 C C . LEU A 1 101 ? 4.894 11.874 -4.643 1.00 73.69 101 LEU A C 1
ATO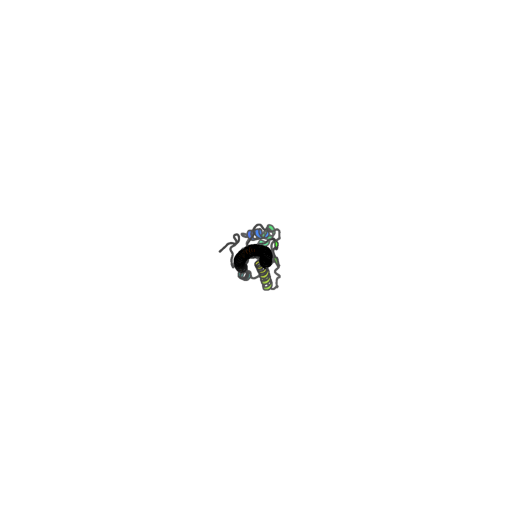M 809 O O . LEU A 1 101 ? 6.111 11.900 -4.451 1.00 73.69 101 LEU A O 1
ATOM 813 N N . GLY A 1 102 ? 4.343 12.167 -5.829 1.00 80.81 102 GLY A N 1
ATOM 814 C CA . GLY A 1 102 ? 5.100 12.282 -7.076 1.00 80.81 102 GLY A CA 1
ATOM 815 C C . GLY A 1 102 ? 5.706 10.943 -7.524 1.00 80.81 102 GLY A C 1
ATOM 816 O O . GLY A 1 102 ? 5.889 10.027 -6.727 1.00 80.81 102 GLY A O 1
ATOM 817 N N . HIS A 1 103 ? 6.028 10.806 -8.813 1.00 89.19 103 HIS A N 1
ATOM 818 C CA . HIS A 1 103 ? 6.751 9.624 -9.302 1.00 89.19 103 HIS A CA 1
ATOM 819 C C . HIS A 1 103 ? 8.252 9.748 -8.989 1.00 89.19 103 HIS A C 1
ATOM 821 O O . HIS A 1 103 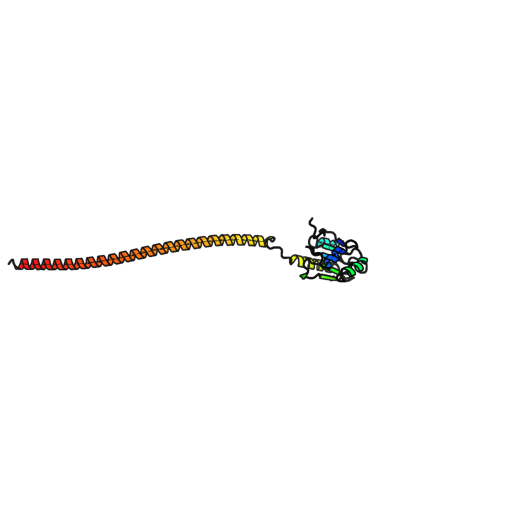? 8.801 10.854 -8.950 1.00 89.19 103 HIS A O 1
ATOM 827 N N . LYS A 1 104 ? 8.939 8.623 -8.777 1.00 92.25 104 LYS A N 1
ATOM 828 C CA . LYS A 1 104 ? 10.405 8.597 -8.640 1.00 92.25 104 LYS A CA 1
ATOM 829 C C . LYS A 1 104 ? 11.043 8.296 -9.985 1.00 92.25 104 LYS A C 1
ATOM 831 O O . LYS A 1 104 ? 10.536 7.479 -10.745 1.00 92.25 104 LYS A O 1
ATOM 836 N N . ARG A 1 105 ? 12.186 8.926 -10.257 1.00 93.06 105 ARG A N 1
ATOM 837 C CA . ARG A 1 105 ? 12.974 8.684 -11.467 1.00 93.06 105 ARG A CA 1
ATOM 838 C C . ARG A 1 105 ? 14.368 8.195 -11.111 1.00 93.06 105 ARG A C 1
ATOM 840 O O . ARG A 1 105 ? 15.120 8.877 -10.419 1.00 93.06 105 ARG A O 1
ATOM 847 N N . CYS A 1 106 ? 14.724 7.047 -11.660 1.00 92.12 106 CYS A N 1
ATOM 848 C CA . CYS A 1 106 ? 16.029 6.420 -11.558 1.00 92.12 106 CYS A CA 1
ATOM 849 C C . CYS A 1 106 ? 16.707 6.473 -12.930 1.00 92.12 106 CYS A C 1
ATOM 851 O O . CYS A 1 106 ? 16.110 6.090 -13.930 1.00 92.12 106 CYS A O 1
ATOM 853 N N . LYS A 1 107 ? 17.944 6.968 -13.014 1.00 90.81 107 LYS A N 1
ATOM 854 C CA . LYS A 1 107 ? 18.695 6.999 -14.277 1.00 90.81 107 LYS A CA 1
ATOM 855 C C . LYS A 1 107 ? 19.673 5.836 -14.316 1.00 90.81 107 LYS A C 1
ATOM 857 O O . LYS A 1 107 ? 20.452 5.671 -13.381 1.00 90.81 107 LYS A O 1
ATOM 862 N N . TYR A 1 108 ? 19.646 5.070 -15.399 1.00 90.38 108 TYR A N 1
ATOM 863 C CA . TYR A 1 108 ? 20.691 4.100 -15.687 1.00 90.38 108 TYR A CA 1
ATOM 864 C C . TYR A 1 108 ? 21.975 4.810 -16.126 1.00 90.38 108 TYR A C 1
ATOM 866 O O . TYR A 1 108 ? 21.932 5.740 -16.934 1.00 90.38 108 TYR A O 1
ATOM 874 N N . VAL A 1 109 ? 23.108 4.349 -15.601 1.00 87.44 109 VAL A N 1
ATOM 875 C CA . VAL A 1 109 ? 24.449 4.786 -15.999 1.00 87.44 109 VAL A CA 1
ATOM 876 C C . VAL A 1 109 ? 25.145 3.599 -16.651 1.00 87.44 109 VAL A C 1
ATOM 878 O O . VAL A 1 109 ? 25.221 2.520 -16.064 1.00 87.44 109 VAL A O 1
ATOM 881 N N . GLU A 1 110 ? 25.625 3.792 -17.877 1.00 80.62 110 GLU A N 1
ATOM 882 C CA . GLU A 1 110 ? 26.338 2.758 -18.626 1.00 80.62 110 GLU A CA 1
ATOM 883 C C . GLU A 1 110 ? 27.657 2.406 -17.921 1.00 80.62 110 GLU A C 1
ATOM 885 O O . GLU A 1 110 ? 28.391 3.295 -17.495 1.00 80.62 110 GLU A O 1
ATOM 890 N N . GLY A 1 111 ? 27.920 1.109 -17.733 1.00 78.88 111 GLY A N 1
ATOM 891 C CA . GLY A 1 111 ? 29.046 0.621 -16.923 1.00 78.88 111 GLY A CA 1
ATOM 892 C C . GLY A 1 111 ? 28.828 0.678 -15.404 1.00 78.88 111 GLY A C 1
ATOM 893 O O . GLY A 1 111 ? 29.717 0.293 -14.652 1.00 78.88 111 GLY A O 1
ATOM 894 N N . GLY A 1 112 ? 27.661 1.136 -14.939 1.00 84.62 112 GLY A N 1
ATOM 895 C CA . GLY A 1 112 ? 27.279 1.071 -13.529 1.00 84.62 112 GLY A CA 1
ATOM 896 C C . GLY A 1 112 ? 26.841 -0.329 -13.083 1.00 84.62 112 GLY A C 1
ATOM 897 O O . GLY A 1 112 ? 26.838 -1.283 -13.859 1.00 84.62 112 GLY A O 1
ATOM 898 N N . HIS A 1 113 ? 26.406 -0.434 -11.826 1.00 87.56 113 HIS A N 1
ATOM 899 C CA . HIS A 1 113 ? 25.892 -1.676 -11.244 1.00 87.56 113 HIS A CA 1
ATOM 900 C C . HIS A 1 113 ? 24.354 -1.735 -11.352 1.00 87.56 113 HIS A C 1
ATOM 902 O O . HIS A 1 113 ? 23.668 -1.096 -10.548 1.00 87.56 113 HIS A O 1
ATOM 908 N N . PRO A 1 114 ? 23.780 -2.479 -12.321 1.00 88.88 114 PRO A N 1
ATOM 909 C CA . PRO A 1 114 ? 22.327 -2.553 -12.514 1.00 88.88 114 PRO A CA 1
ATOM 910 C C . PRO A 1 114 ? 21.596 -3.217 -11.337 1.00 88.88 114 PRO A C 1
ATOM 912 O O . PRO A 1 114 ? 20.434 -2.903 -11.102 1.00 88.88 114 PRO A O 1
ATOM 915 N N . GLU A 1 115 ? 22.279 -4.078 -10.580 1.00 90.94 115 GLU A N 1
ATOM 916 C CA . GLU A 1 115 ? 21.762 -4.725 -9.365 1.00 90.94 115 GLU A CA 1
ATOM 917 C C . GLU A 1 115 ? 21.380 -3.696 -8.292 1.00 90.94 115 GLU A C 1
ATOM 919 O O . GLU A 1 115 ? 20.241 -3.662 -7.845 1.00 90.94 115 GLU A O 1
ATOM 924 N N . ILE A 1 116 ? 22.274 -2.748 -7.986 1.00 91.56 116 ILE A N 1
ATOM 925 C CA . ILE A 1 116 ? 22.013 -1.683 -6.999 1.00 91.56 116 ILE A CA 1
ATOM 926 C C . ILE A 1 116 ? 20.831 -0.807 -7.439 1.00 91.56 116 ILE A C 1
ATOM 928 O O . ILE A 1 116 ? 20.035 -0.338 -6.625 1.00 91.56 116 ILE A O 1
ATOM 932 N N . LEU A 1 117 ? 20.707 -0.566 -8.749 1.00 92.94 117 LEU A N 1
ATOM 933 C CA . LEU A 1 117 ? 19.581 0.179 -9.305 1.00 92.94 117 LEU A CA 1
ATOM 934 C C . LEU A 1 117 ? 18.264 -0.586 -9.135 1.00 92.94 117 LEU A C 1
ATOM 936 O O . LEU A 1 117 ? 17.245 0.036 -8.837 1.00 92.94 117 LEU A O 1
ATOM 940 N N . MET A 1 118 ? 18.292 -1.905 -9.329 1.00 94.25 118 MET A N 1
ATOM 941 C CA . MET A 1 118 ? 17.145 -2.781 -9.118 1.00 94.25 118 MET A CA 1
ATOM 942 C C . MET A 1 118 ? 16.717 -2.773 -7.651 1.00 94.25 118 MET A C 1
ATOM 944 O O . MET A 1 118 ? 15.551 -2.491 -7.383 1.00 94.25 118 MET A O 1
ATOM 948 N N . ASP A 1 119 ? 17.651 -2.982 -6.723 1.00 94.00 119 ASP A N 1
ATOM 949 C CA . ASP A 1 119 ? 17.378 -2.978 -5.281 1.00 94.00 119 ASP A CA 1
ATOM 950 C C . ASP A 1 119 ? 16.750 -1.650 -4.847 1.00 94.00 119 ASP A C 1
ATOM 952 O O . ASP A 1 119 ? 15.711 -1.621 -4.195 1.00 94.00 119 ASP A O 1
ATOM 956 N N . LYS A 1 120 ? 17.282 -0.530 -5.346 1.00 94.38 120 LYS A N 1
ATOM 957 C CA . LYS A 1 120 ? 16.724 0.802 -5.087 1.00 94.38 120 LYS A CA 1
ATOM 958 C C . LYS A 1 120 ? 15.282 0.966 -5.585 1.00 94.38 120 LYS A C 1
ATOM 960 O O . LYS A 1 120 ? 14.485 1.657 -4.952 1.00 94.38 120 LYS A O 1
ATOM 965 N N . ILE A 1 121 ? 14.943 0.387 -6.739 1.00 94.56 121 ILE A N 1
ATOM 966 C CA . ILE A 1 121 ? 13.569 0.411 -7.269 1.00 94.56 121 ILE A CA 1
ATOM 967 C C . ILE A 1 121 ? 12.652 -0.437 -6.387 1.00 94.56 121 ILE A C 1
ATOM 969 O O . ILE A 1 121 ? 11.544 0.000 -6.078 1.00 94.56 121 ILE A O 1
ATOM 973 N N . VAL A 1 122 ? 13.114 -1.616 -5.967 1.00 94.62 122 VAL A N 1
ATOM 974 C CA . VAL A 1 122 ? 12.373 -2.496 -5.057 1.00 94.62 122 VAL A CA 1
ATOM 975 C C . VAL A 1 122 ? 12.112 -1.780 -3.734 1.00 94.62 122 VAL A C 1
ATOM 977 O O . VAL A 1 122 ? 10.961 -1.714 -3.311 1.00 94.62 122 VAL A O 1
ATOM 980 N N . ASP A 1 123 ? 13.120 -1.140 -3.145 1.00 93.81 123 ASP A N 1
ATOM 981 C CA . ASP A 1 123 ? 12.978 -0.360 -1.914 1.00 93.81 123 ASP A CA 1
ATOM 982 C C . ASP A 1 123 ? 11.925 0.741 -2.047 1.00 93.81 123 ASP A C 1
ATOM 984 O O . ASP A 1 123 ? 11.086 0.913 -1.164 1.00 93.81 123 ASP A O 1
ATOM 988 N N . TYR A 1 124 ? 11.907 1.467 -3.168 1.00 93.25 124 TYR A N 1
ATOM 989 C CA . TYR A 1 124 ? 10.898 2.498 -3.424 1.00 93.25 124 TYR A CA 1
ATOM 990 C C . TYR A 1 124 ? 9.470 1.962 -3.492 1.00 93.25 124 TYR A C 1
ATOM 992 O O . TYR A 1 124 ? 8.538 2.683 -3.126 1.00 93.25 124 TYR A O 1
ATOM 1000 N N . VAL A 1 125 ? 9.286 0.734 -3.968 1.00 92.62 125 VAL A N 1
ATOM 1001 C CA . VAL A 1 125 ? 7.977 0.077 -4.025 1.00 92.62 125 VAL A CA 1
ATOM 1002 C C . VAL A 1 125 ? 7.598 -0.476 -2.653 1.00 92.62 125 VAL A C 1
ATOM 1004 O O . VAL A 1 125 ? 6.482 -0.242 -2.196 1.00 92.62 125 VAL A O 1
ATOM 1007 N N . MET A 1 126 ? 8.530 -1.130 -1.958 1.00 90.44 126 MET A N 1
ATOM 1008 C CA . MET A 1 126 ? 8.299 -1.697 -0.626 1.00 90.44 126 MET A CA 1
ATOM 1009 C C . MET A 1 126 ? 8.009 -0.612 0.409 1.00 90.44 126 MET A C 1
ATOM 1011 O O . MET A 1 126 ? 7.065 -0.738 1.182 1.00 90.44 126 MET A O 1
ATOM 1015 N N . GLN A 1 127 ? 8.750 0.498 0.387 1.00 87.75 127 GLN A N 1
ATOM 1016 C CA . GLN A 1 127 ? 8.472 1.651 1.245 1.00 87.75 127 GLN A CA 1
ATOM 1017 C C . GLN A 1 127 ? 7.073 2.207 0.989 1.00 87.75 127 GLN A C 1
ATOM 1019 O O . GLN A 1 127 ? 6.352 2.493 1.939 1.00 87.75 127 GLN A O 1
ATOM 1024 N N . TYR A 1 128 ? 6.658 2.320 -0.277 1.00 87.62 128 TYR A N 1
ATOM 1025 C CA . TYR A 1 128 ? 5.299 2.749 -0.594 1.00 87.62 128 TYR A CA 1
ATOM 1026 C C . TYR A 1 128 ? 4.250 1.767 -0.065 1.00 87.62 128 TYR A C 1
ATOM 1028 O O . TYR A 1 128 ? 3.279 2.201 0.549 1.00 87.62 128 TYR A O 1
ATOM 1036 N N . SER A 1 129 ? 4.461 0.463 -0.260 1.00 82.44 129 SER A N 1
ATOM 1037 C CA . SER A 1 129 ? 3.560 -0.582 0.235 1.00 82.44 129 SER A CA 1
ATOM 1038 C C . SER A 1 129 ? 3.438 -0.551 1.759 1.00 82.44 129 SER A C 1
ATOM 1040 O O . SER A 1 129 ? 2.337 -0.663 2.282 1.00 82.44 129 SER A O 1
ATOM 1042 N N . ASN A 1 130 ? 4.543 -0.333 2.472 1.00 79.25 130 ASN A N 1
ATOM 1043 C CA . ASN A 1 130 ? 4.559 -0.241 3.934 1.00 79.25 130 ASN A CA 1
ATOM 1044 C C . ASN A 1 130 ? 3.901 1.045 4.461 1.00 79.25 130 ASN A C 1
ATOM 1046 O O . ASN A 1 130 ? 3.445 1.077 5.599 1.00 79.25 130 ASN A O 1
ATOM 1050 N N . LEU A 1 131 ? 3.860 2.109 3.651 1.00 74.75 131 LEU A N 1
ATOM 1051 C CA . LEU A 1 131 ? 3.174 3.363 3.980 1.00 74.75 131 LEU A CA 1
ATOM 1052 C C . LEU A 1 131 ? 1.663 3.305 3.724 1.00 74.75 131 LEU A C 1
ATOM 1054 O O . LEU A 1 131 ? 0.938 4.169 4.220 1.00 74.75 131 LEU A O 1
ATOM 1058 N N . GLN A 1 132 ? 1.173 2.334 2.945 1.00 68.12 132 GLN A N 1
ATOM 1059 C CA . GLN A 1 132 ? -0.264 2.127 2.791 1.00 68.12 132 GLN A CA 1
ATOM 1060 C C . GLN A 1 132 ? -0.825 1.605 4.116 1.00 68.12 132 GLN A C 1
ATOM 1062 O O . GLN A 1 132 ? -0.585 0.463 4.503 1.00 68.12 132 GLN A O 1
ATOM 1067 N N . MET A 1 133 ? -1.570 2.454 4.825 1.00 57.56 133 MET A N 1
ATOM 1068 C CA . MET A 1 133 ? -2.328 2.026 5.996 1.00 57.56 133 MET A CA 1
ATOM 1069 C C . MET A 1 133 ? -3.387 1.025 5.538 1.00 57.56 133 MET A C 1
ATOM 1071 O O . MET A 1 133 ? -4.342 1.390 4.855 1.00 57.56 133 MET A O 1
ATOM 1075 N N . VAL A 1 134 ? -3.208 -0.241 5.903 1.00 63.00 134 VAL A N 1
ATOM 1076 C CA . VAL A 1 134 ? -4.284 -1.230 5.837 1.00 63.00 134 VAL A CA 1
ATOM 1077 C C . VAL A 1 134 ? -5.344 -0.797 6.849 1.00 63.00 134 VAL A C 1
ATOM 1079 O O . VAL A 1 134 ? -4.992 -0.403 7.964 1.00 63.00 134 VAL A O 1
ATOM 1082 N N . ASP A 1 135 ? -6.622 -0.825 6.459 1.00 58.53 135 ASP A N 1
ATOM 1083 C CA . ASP A 1 135 ? -7.720 -0.524 7.381 1.00 58.53 135 ASP A CA 1
ATOM 1084 C C . ASP A 1 135 ? -7.543 -1.361 8.653 1.00 58.53 135 ASP A C 1
ATOM 1086 O O . ASP A 1 135 ? -7.302 -2.569 8.576 1.00 58.53 135 ASP A O 1
ATOM 1090 N N . SER A 1 136 ? -7.622 -0.713 9.818 1.00 57.66 136 SER A N 1
ATOM 1091 C CA . SER A 1 136 ? -7.382 -1.336 11.120 1.00 57.66 136 SER A CA 1
ATOM 1092 C C . SER A 1 136 ? -8.173 -2.637 11.255 1.00 57.66 136 SER A C 1
ATOM 1094 O O . SER A 1 136 ? -7.614 -3.640 11.695 1.00 57.66 136 SER A O 1
ATOM 1096 N N . ILE A 1 137 ? -9.419 -2.670 10.769 1.00 61.91 137 ILE A N 1
ATOM 1097 C CA . ILE A 1 137 ? -10.291 -3.852 10.842 1.00 61.91 137 ILE A CA 1
ATOM 1098 C C . ILE A 1 137 ? -9.759 -5.068 10.067 1.00 61.91 137 ILE A C 1
ATOM 1100 O O . ILE A 1 137 ? -10.058 -6.206 10.417 1.00 61.91 137 ILE A O 1
ATOM 1104 N N . LEU A 1 138 ? -8.947 -4.840 9.033 1.00 63.03 138 LEU A N 1
ATOM 1105 C CA . LEU A 1 138 ? -8.313 -5.884 8.226 1.00 63.03 138 LEU A CA 1
ATOM 1106 C C . LEU A 1 138 ? -6.973 -6.341 8.818 1.00 63.03 138 LEU A C 1
ATOM 1108 O O . LEU A 1 138 ? -6.356 -7.281 8.317 1.00 63.03 138 LEU A O 1
ATOM 1112 N N . THR A 1 139 ? -6.512 -5.693 9.888 1.00 79.06 139 THR A N 1
ATOM 1113 C CA . THR A 1 139 ? -5.301 -6.083 10.606 1.00 79.06 139 THR A CA 1
ATOM 1114 C C . THR A 1 139 ? -5.640 -6.958 11.809 1.00 79.06 139 THR A C 1
ATOM 1116 O O . THR A 1 139 ? -6.623 -6.740 12.518 1.00 79.06 139 THR A O 1
ATOM 1119 N N . TRP A 1 140 ? -4.766 -7.919 12.114 1.00 76.56 140 TRP A N 1
ATOM 1120 C CA . TRP A 1 140 ? -4.874 -8.717 13.339 1.00 76.56 140 TRP A CA 1
ATOM 1121 C C . TRP A 1 140 ? -4.877 -7.846 14.606 1.00 76.56 140 TRP A C 1
ATOM 1123 O O . TRP A 1 140 ? -5.562 -8.146 15.582 1.00 76.56 140 TRP A O 1
ATOM 1133 N N . GLN A 1 141 ? -4.138 -6.734 14.578 1.00 74.19 141 GLN A N 1
ATOM 1134 C CA . GLN A 1 141 ? -4.097 -5.777 15.676 1.00 74.19 141 GLN A CA 1
ATOM 1135 C C . GLN A 1 141 ? -5.447 -5.076 15.879 1.00 74.19 141 GLN A C 1
ATOM 1137 O O . GLN A 1 141 ? -5.861 -4.906 17.023 1.00 74.19 141 GLN A O 1
ATOM 1142 N N . GLY A 1 142 ? -6.160 -4.727 14.806 1.00 82.25 142 GLY A N 1
ATOM 1143 C CA . GLY A 1 142 ? -7.502 -4.157 14.911 1.00 82.25 142 GLY A CA 1
ATOM 1144 C C . GLY A 1 142 ? -8.530 -5.149 15.445 1.00 82.25 142 GLY A C 1
ATOM 1145 O O . GLY A 1 142 ? -9.281 -4.782 16.343 1.00 82.25 142 GLY A O 1
ATOM 1146 N N . VAL A 1 143 ? -8.500 -6.413 15.001 1.00 85.12 143 VAL A N 1
ATOM 1147 C CA . VAL A 1 143 ? -9.349 -7.482 15.573 1.00 85.12 143 VAL A CA 1
ATOM 1148 C C . VAL A 1 143 ? -9.055 -7.688 17.062 1.00 85.12 143 VAL A C 1
ATOM 1150 O O . VAL A 1 143 ? -9.964 -7.820 17.880 1.00 85.12 143 VAL A O 1
ATOM 1153 N N . LYS A 1 144 ? -7.776 -7.681 17.452 1.00 85.44 144 LYS A N 1
ATOM 1154 C CA . LYS A 1 144 ? -7.386 -7.781 18.863 1.00 85.44 144 LYS A CA 1
ATOM 1155 C C . LYS A 1 144 ? -7.904 -6.591 19.676 1.00 85.44 144 LYS A C 1
ATOM 1157 O O . LYS A 1 144 ? -8.382 -6.783 20.789 1.00 85.44 144 LYS A O 1
ATOM 1162 N N . ASN A 1 145 ? -7.819 -5.380 19.133 1.00 85.62 145 ASN A N 1
ATOM 1163 C CA . ASN A 1 145 ? -8.301 -4.176 19.802 1.00 85.62 145 ASN A CA 1
ATOM 1164 C C . ASN A 1 145 ? -9.829 -4.160 19.931 1.00 85.62 145 ASN A C 1
ATOM 1166 O O . ASN A 1 145 ? -10.322 -3.758 20.979 1.00 85.62 145 ASN A O 1
ATOM 1170 N N . SER A 1 146 ? -10.576 -4.631 18.925 1.00 85.75 146 SER A N 1
ATOM 1171 C CA . SER A 1 146 ? -12.035 -4.736 19.038 1.00 85.75 146 SER A CA 1
ATOM 1172 C C . SER A 1 146 ? -12.435 -5.743 20.115 1.00 85.75 146 SER A C 1
ATOM 1174 O O . SER A 1 146 ? -13.224 -5.406 20.985 1.00 85.75 146 SER A O 1
ATOM 1176 N N . MET A 1 147 ? -11.803 -6.923 20.151 1.00 89.06 147 MET A N 1
ATOM 1177 C CA . MET A 1 147 ? -12.033 -7.892 21.231 1.00 89.06 147 MET A CA 1
ATOM 1178 C C . MET A 1 147 ? -11.692 -7.326 22.616 1.00 89.06 147 MET A C 1
ATOM 1180 O O . MET A 1 147 ? -12.401 -7.598 23.581 1.00 89.06 147 MET A O 1
ATOM 1184 N N . LEU A 1 148 ? -10.606 -6.556 22.738 1.00 91.50 148 LEU A N 1
ATOM 1185 C CA . LEU A 1 148 ? -10.245 -5.908 24.001 1.00 91.50 148 LEU A CA 1
ATOM 1186 C C . LEU A 1 148 ? -11.292 -4.877 24.428 1.00 91.50 148 LEU A C 1
ATOM 1188 O O . LEU A 1 148 ? -11.660 -4.853 25.599 1.00 91.50 148 LEU A O 1
ATOM 1192 N N . ASN A 1 149 ? -11.789 -4.068 23.494 1.00 90.62 149 ASN A N 1
ATOM 1193 C CA . ASN A 1 149 ? -12.838 -3.094 23.777 1.00 90.62 149 ASN A CA 1
ATOM 1194 C C . ASN A 1 149 ? -14.129 -3.783 24.232 1.00 90.62 149 ASN A C 1
ATOM 1196 O O . ASN A 1 149 ? -14.670 -3.391 25.261 1.00 90.62 149 ASN A O 1
ATOM 1200 N N . ASP A 1 150 ? -14.545 -4.868 23.571 1.00 93.56 150 ASP A N 1
ATOM 1201 C CA . ASP A 1 150 ? -15.720 -5.654 23.978 1.00 93.56 150 ASP A CA 1
ATOM 1202 C C . ASP A 1 150 ? -15.582 -6.183 25.417 1.00 93.56 150 ASP A C 1
ATOM 1204 O O . ASP A 1 150 ? -16.545 -6.214 26.186 1.00 93.56 150 ASP A O 1
ATOM 1208 N N . ILE A 1 151 ? -14.379 -6.623 25.805 1.00 94.31 151 ILE A N 1
ATOM 1209 C CA . ILE A 1 151 ? -14.107 -7.081 27.175 1.00 94.31 151 ILE A CA 1
ATOM 1210 C C . ILE A 1 151 ? -14.189 -5.906 28.154 1.00 94.31 151 ILE A C 1
ATOM 1212 O O . ILE A 1 151 ? -14.815 -6.047 29.204 1.00 94.31 151 ILE A O 1
ATOM 1216 N N . ILE A 1 152 ? -13.592 -4.759 27.819 1.00 94.75 152 ILE A N 1
ATOM 1217 C CA . ILE A 1 152 ? -13.621 -3.553 28.657 1.00 94.75 152 ILE A CA 1
ATOM 1218 C C . ILE A 1 152 ? -15.062 -3.088 28.877 1.00 94.75 152 ILE A C 1
ATOM 1220 O O . ILE A 1 152 ? -15.453 -2.844 30.018 1.00 94.75 152 ILE A O 1
ATOM 1224 N N . GLU A 1 153 ? -15.868 -3.022 27.818 1.00 94.69 153 GLU A N 1
ATOM 1225 C CA . GLU A 1 153 ? -17.281 -2.643 27.890 1.00 94.69 153 GLU A CA 1
ATOM 1226 C C . GLU A 1 153 ? -18.057 -3.575 28.820 1.00 94.69 153 GLU A C 1
ATOM 1228 O O . GLU A 1 153 ? -18.665 -3.106 29.783 1.00 94.69 153 GLU A O 1
ATOM 1233 N N . ARG A 1 154 ? -17.924 -4.894 28.634 1.00 92.75 154 ARG A N 1
ATOM 1234 C CA . ARG A 1 154 ? -18.552 -5.884 29.522 1.00 92.75 154 ARG A CA 1
ATOM 1235 C C . ARG A 1 154 ? -18.113 -5.715 30.969 1.00 92.75 154 ARG A C 1
ATOM 1237 O O . ARG A 1 154 ? -18.943 -5.786 31.869 1.00 92.75 154 ARG A O 1
ATOM 1244 N N . THR A 1 155 ? -16.822 -5.498 31.224 1.00 91.62 155 THR A N 1
ATOM 1245 C CA . THR A 1 155 ? -16.352 -5.288 32.600 1.00 91.62 155 THR A CA 1
ATOM 1246 C C . THR A 1 155 ? -16.934 -4.013 33.200 1.00 91.62 155 THR A C 1
ATOM 1248 O O . THR A 1 155 ? -17.411 -4.050 34.331 1.00 91.62 155 THR A O 1
ATOM 1251 N N . ASN A 1 156 ? -16.973 -2.913 32.446 1.00 94.00 156 ASN A N 1
ATOM 1252 C CA . ASN A 1 156 ? -17.527 -1.642 32.904 1.00 94.00 156 ASN A CA 1
ATOM 1253 C C . ASN A 1 156 ? -19.020 -1.748 33.228 1.00 94.00 156 ASN A C 1
ATOM 1255 O O . ASN A 1 156 ? -19.459 -1.203 34.237 1.00 94.00 156 ASN A O 1
ATOM 1259 N N . GLU A 1 157 ? -19.797 -2.477 32.425 1.00 94.25 157 GLU A N 1
ATOM 1260 C CA . GLU A 1 157 ? -21.207 -2.750 32.720 1.00 94.25 157 GLU A CA 1
ATOM 1261 C C . GLU A 1 157 ? -21.373 -3.478 34.058 1.00 94.25 157 GLU A C 1
ATOM 1263 O O . GLU A 1 157 ? -22.163 -3.047 34.898 1.00 94.25 157 GLU A O 1
ATOM 1268 N N . GLN A 1 158 ? -20.580 -4.526 34.301 1.00 91.62 158 GLN A N 1
ATOM 1269 C CA . GLN A 1 158 ? -20.610 -5.265 35.568 1.00 91.62 158 GLN A CA 1
ATOM 1270 C C . GLN A 1 158 ? -20.224 -4.378 36.756 1.00 91.62 158 GLN A C 1
ATOM 1272 O O . GLN A 1 158 ? -20.885 -4.405 37.795 1.00 91.62 158 GLN A O 1
ATOM 1277 N N . TYR A 1 159 ? -19.188 -3.549 36.597 1.00 91.69 159 TYR A N 1
ATOM 1278 C CA . TYR A 1 159 ? -18.799 -2.578 37.617 1.00 91.69 159 TYR A CA 1
ATOM 1279 C C . TYR A 1 159 ? -19.923 -1.580 37.907 1.00 91.69 159 TYR A C 1
ATOM 1281 O O . TYR A 1 159 ? -20.214 -1.323 39.073 1.00 91.69 159 TYR A O 1
ATOM 1289 N N . ASN A 1 160 ? -20.592 -1.056 36.880 1.00 93.69 160 ASN A N 1
ATOM 1290 C CA . ASN A 1 160 ? -21.688 -0.103 37.048 1.00 93.69 160 ASN A CA 1
ATOM 1291 C C . ASN A 1 160 ? -22.893 -0.721 37.771 1.00 93.69 160 ASN A C 1
ATOM 1293 O O . ASN A 1 160 ? -23.478 -0.069 38.637 1.00 93.69 160 ASN A O 1
ATOM 1297 N N . ILE A 1 161 ? -23.237 -1.977 37.466 1.00 94.88 161 ILE A N 1
ATOM 1298 C CA . ILE A 1 161 ? -24.294 -2.718 38.172 1.00 94.88 161 ILE A CA 1
ATOM 1299 C C . ILE A 1 161 ? -23.920 -2.883 39.647 1.00 94.88 161 ILE A C 1
ATOM 1301 O O . ILE A 1 161 ? -24.687 -2.490 40.523 1.00 94.88 161 ILE A O 1
ATOM 1305 N N . ALA A 1 162 ? -22.707 -3.365 39.930 1.00 93.75 162 ALA A N 1
ATOM 1306 C CA . ALA A 1 162 ? -22.239 -3.567 41.299 1.00 93.75 162 ALA A CA 1
ATOM 1307 C C . ALA A 1 162 ? -22.187 -2.258 42.108 1.00 93.75 162 ALA A C 1
ATOM 1309 O O . ALA A 1 162 ? -22.519 -2.245 43.294 1.00 93.75 162 ALA A O 1
ATOM 1310 N N . ILE A 1 163 ? -21.794 -1.146 41.477 1.00 94.06 163 ILE A N 1
ATOM 1311 C CA . ILE A 1 163 ? -21.830 0.184 42.097 1.00 94.06 163 ILE A CA 1
ATOM 1312 C C . ILE A 1 163 ? -23.276 0.577 42.409 1.00 94.06 163 ILE A C 1
ATOM 1314 O O . ILE A 1 163 ? -23.549 0.990 43.532 1.00 94.06 163 ILE A O 1
ATOM 1318 N N . SER A 1 164 ? -24.202 0.412 41.458 1.00 94.69 164 SER A N 1
ATOM 1319 C CA . SER A 1 164 ? -25.619 0.735 41.662 1.00 94.69 164 SER A CA 1
ATOM 1320 C C . SER A 1 164 ? -26.230 -0.060 42.815 1.00 94.69 164 SER A C 1
ATOM 1322 O O . SER A 1 164 ? -26.898 0.519 43.672 1.00 94.69 164 SER A O 1
ATOM 1324 N N . ASP A 1 165 ? -25.963 -1.363 42.877 1.00 93.88 165 ASP A N 1
ATOM 1325 C CA . ASP A 1 165 ? -26.477 -2.234 43.934 1.00 93.88 165 ASP A CA 1
ATOM 1326 C C . ASP A 1 165 ? -25.875 -1.884 45.295 1.00 93.88 165 ASP A C 1
ATOM 1328 O O . ASP A 1 165 ? -26.595 -1.807 46.291 1.00 93.88 165 ASP A O 1
ATOM 1332 N N . LYS A 1 166 ? -24.574 -1.567 45.342 1.00 94.31 166 LYS A N 1
ATOM 1333 C CA . LYS A 1 166 ? -23.933 -1.063 46.559 1.00 94.31 166 LYS A CA 1
ATOM 1334 C C . LYS A 1 166 ? -24.570 0.244 47.030 1.00 94.31 166 LYS A C 1
ATOM 1336 O O . LYS A 1 166 ? -24.825 0.385 48.222 1.00 94.31 166 LYS A O 1
ATOM 1341 N N . THR A 1 167 ? -24.835 1.186 46.126 1.00 94.56 167 THR A N 1
ATOM 1342 C CA . THR A 1 167 ? -25.481 2.460 46.472 1.00 94.56 167 THR A CA 1
ATOM 1343 C C . THR A 1 167 ? -26.900 2.245 46.997 1.00 94.56 167 THR A C 1
ATOM 1345 O O . THR A 1 167 ? -27.271 2.859 47.991 1.00 94.56 167 THR A O 1
ATOM 1348 N N . LYS A 1 168 ? -27.681 1.340 46.394 1.00 94.75 168 LYS A N 1
ATOM 1349 C CA . LYS A 1 168 ? -29.017 0.982 46.903 1.00 94.75 168 LYS A CA 1
ATOM 1350 C C . LYS A 1 168 ? -28.944 0.391 48.308 1.00 94.75 168 LYS A C 1
ATOM 1352 O O . LYS A 1 168 ? -29.639 0.876 49.191 1.00 94.75 168 LYS A O 1
ATOM 1357 N N . ALA A 1 169 ? -28.052 -0.573 48.530 1.00 93.56 169 ALA A N 1
ATOM 1358 C CA . ALA A 1 169 ? -27.866 -1.180 49.845 1.00 93.56 169 ALA A CA 1
ATOM 1359 C C . ALA A 1 169 ? -27.422 -0.149 50.900 1.00 93.56 169 ALA A C 1
ATOM 1361 O O . ALA A 1 169 ? -27.887 -0.188 52.033 1.00 93.56 169 ALA A O 1
ATOM 1362 N N . GLN A 1 170 ? -26.551 0.800 50.536 1.00 93.12 170 GLN A N 1
ATOM 1363 C CA . GLN A 1 170 ? -26.153 1.892 51.431 1.00 93.12 170 GLN A CA 1
ATOM 1364 C C . GLN A 1 170 ? -27.333 2.804 51.788 1.00 93.12 170 GLN A C 1
ATOM 1366 O O . GLN A 1 170 ? -27.503 3.119 52.962 1.00 93.12 170 GLN A O 1
ATOM 1371 N N . ASN A 1 171 ? -28.166 3.166 50.810 1.00 94.56 171 ASN A N 1
ATOM 1372 C CA . ASN A 1 171 ? -29.358 3.980 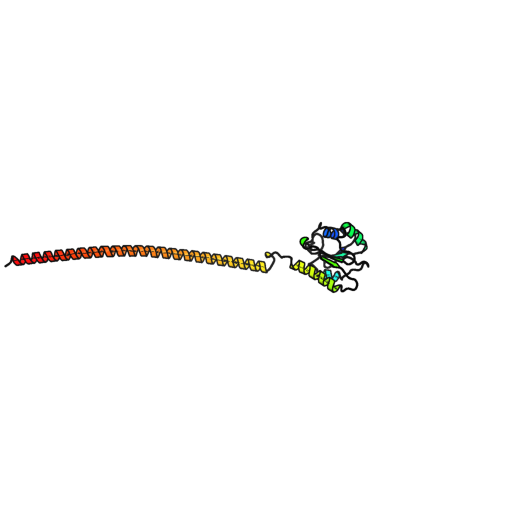51.049 1.00 94.56 171 ASN A CA 1
ATOM 1373 C C . ASN A 1 171 ? -30.384 3.251 51.931 1.00 94.56 171 ASN A C 1
ATOM 1375 O O . ASN A 1 171 ? -30.942 3.856 52.837 1.00 94.56 171 ASN A O 1
ATOM 1379 N N . GLU A 1 172 ? -30.627 1.957 51.695 1.00 93.94 172 GLU A N 1
ATOM 1380 C CA . GLU A 1 172 ? -31.523 1.142 52.531 1.00 93.94 172 GLU A CA 1
ATOM 1381 C C . GLU A 1 172 ? -31.0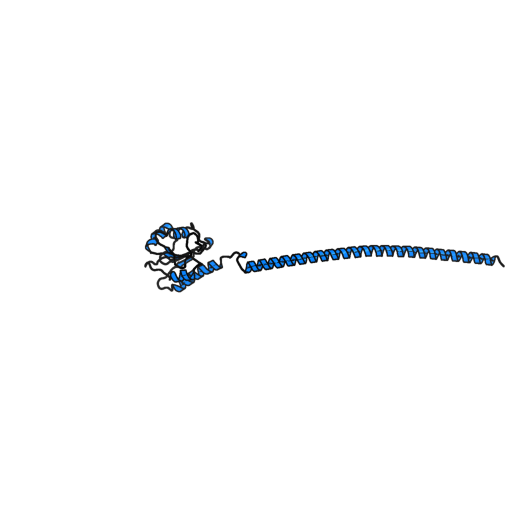40 1.099 53.983 1.00 93.94 172 GLU A C 1
ATOM 1383 O O . GLU A 1 172 ? -31.819 1.307 54.910 1.00 93.94 172 GLU A O 1
ATOM 1388 N N . VAL A 1 173 ? -29.737 0.889 54.180 1.00 94.50 173 VAL A N 1
ATOM 1389 C CA . VAL A 1 173 ? -29.115 0.897 55.505 1.00 94.50 173 VAL A CA 1
ATOM 1390 C C . VAL A 1 173 ? -29.252 2.268 56.179 1.00 94.50 173 VAL A C 1
ATOM 1392 O O . VAL A 1 173 ? -29.586 2.330 57.360 1.00 94.50 173 VAL A O 1
ATOM 1395 N N . GLU A 1 174 ? -29.036 3.365 55.451 1.00 94.25 174 GLU A N 1
ATOM 1396 C CA . GLU A 1 174 ? -29.185 4.731 55.972 1.00 94.25 174 GLU A CA 1
ATOM 1397 C C . GLU A 1 174 ? -30.629 5.043 56.394 1.00 94.25 174 GLU A C 1
ATOM 1399 O O . GLU A 1 174 ? -30.843 5.576 57.485 1.00 94.25 174 GLU A O 1
ATOM 1404 N N . ILE A 1 175 ? -31.616 4.640 55.586 1.00 94.19 175 ILE A N 1
ATOM 1405 C CA . ILE A 1 175 ? -33.042 4.766 55.919 1.00 94.19 175 ILE A CA 1
ATOM 1406 C C . ILE A 1 175 ? -33.340 4.025 57.222 1.00 94.19 175 ILE A C 1
ATOM 1408 O O . ILE A 1 175 ? -33.839 4.638 58.166 1.00 94.19 175 ILE A O 1
ATOM 1412 N N . VAL A 1 176 ? -32.957 2.748 57.312 1.00 95.06 176 VAL A N 1
ATOM 1413 C CA . VAL A 1 176 ? -33.190 1.918 58.502 1.00 95.06 176 VAL A CA 1
ATOM 1414 C C . VAL A 1 176 ? -32.549 2.540 59.747 1.00 95.06 176 VAL A C 1
ATOM 1416 O O . VAL A 1 176 ? -33.196 2.645 60.787 1.00 95.06 176 VAL A O 1
ATOM 1419 N N . TYR A 1 177 ? -31.299 3.008 59.661 1.00 93.25 177 TYR A N 1
ATOM 1420 C CA . TYR A 1 177 ? -30.644 3.674 60.792 1.00 93.25 177 TYR A CA 1
ATOM 1421 C C . TYR A 1 177 ? -31.348 4.969 61.209 1.00 93.25 177 TYR A C 1
ATOM 1423 O O . TYR A 1 177 ? -31.432 5.244 62.406 1.00 93.25 177 TYR A O 1
ATOM 1431 N N . SER A 1 178 ? -31.858 5.755 60.256 1.00 94.44 178 SER A N 1
ATOM 1432 C CA . SER A 1 178 ? -32.604 6.978 60.566 1.00 94.44 178 SER A CA 1
ATOM 1433 C C . SER A 1 178 ? -33.936 6.692 61.270 1.00 94.44 178 SER A C 1
ATOM 1435 O O . SER A 1 178 ? -34.264 7.369 62.243 1.00 94.44 178 SER A O 1
ATOM 1437 N N . GLU A 1 179 ? -34.664 5.656 60.843 1.00 94.75 179 GLU A N 1
ATOM 1438 C CA . GLU A 1 179 ? -35.921 5.228 61.468 1.00 94.75 179 GLU A CA 1
ATOM 1439 C C . GLU A 1 179 ? -35.684 4.750 62.905 1.00 94.75 179 GLU A C 1
ATOM 1441 O O . GLU A 1 179 ? -36.333 5.240 63.830 1.00 94.75 179 GLU A O 1
ATOM 1446 N N . PHE A 1 180 ? -34.680 3.892 63.121 1.00 94.56 180 PHE A N 1
ATOM 1447 C CA . PHE A 1 180 ? -34.286 3.464 64.467 1.00 94.56 180 PHE A CA 1
ATOM 1448 C C . PHE A 1 180 ? -33.819 4.629 65.348 1.00 94.56 180 PHE A C 1
ATOM 1450 O O . PHE A 1 180 ? -34.104 4.645 66.545 1.00 94.56 180 PHE A O 1
ATOM 1457 N N . GLY A 1 181 ? -33.107 5.608 64.781 1.00 94.38 181 GLY A N 1
ATOM 1458 C CA . GLY A 1 181 ? -32.709 6.820 65.497 1.00 94.38 181 GLY A CA 1
ATOM 1459 C C . GLY A 1 181 ? -33.917 7.595 66.027 1.00 94.38 181 GLY A C 1
ATOM 1460 O O . GLY A 1 181 ? -33.961 7.924 67.212 1.00 94.38 181 GLY A O 1
ATOM 1461 N N . ASN A 1 182 ? -34.929 7.799 65.178 1.00 94.19 182 ASN A N 1
ATOM 1462 C CA . ASN A 1 182 ? -36.170 8.471 65.564 1.00 94.19 182 ASN A CA 1
ATOM 1463 C C . ASN A 1 182 ? -36.911 7.710 66.679 1.00 94.19 182 ASN A C 1
ATOM 1465 O O . ASN A 1 182 ? -37.341 8.321 67.657 1.00 94.19 182 ASN A O 1
ATOM 1469 N N . GLU A 1 183 ? -37.016 6.379 66.582 1.00 95.56 183 GLU A N 1
ATOM 1470 C CA . GLU A 1 183 ? -37.659 5.557 67.621 1.00 95.56 183 GLU A CA 1
ATOM 1471 C C . GLU A 1 183 ? -36.929 5.637 68.970 1.00 95.56 183 GLU A C 1
ATOM 1473 O O . GLU A 1 183 ? -37.563 5.733 70.024 1.00 95.56 183 GLU A O 1
ATOM 1478 N N . ILE A 1 184 ? -35.591 5.622 68.965 1.00 94.62 184 ILE A N 1
ATOM 1479 C CA . ILE A 1 184 ? -34.787 5.764 70.187 1.00 94.62 184 ILE A CA 1
ATOM 1480 C C . ILE A 1 184 ? -35.046 7.122 70.844 1.00 94.62 184 ILE A C 1
ATOM 1482 O O . ILE A 1 184 ? -35.199 7.189 72.070 1.00 94.62 184 ILE A O 1
ATOM 1486 N N . ASP A 1 185 ? -35.120 8.193 70.057 1.00 94.31 185 ASP A N 1
ATOM 1487 C CA . ASP A 1 185 ? -35.399 9.536 70.562 1.00 94.31 185 ASP A CA 1
ATOM 1488 C C . ASP A 1 185 ? -36.808 9.629 71.170 1.00 94.31 185 ASP A C 1
ATOM 1490 O O . ASP A 1 185 ? -36.969 10.148 72.283 1.00 94.31 185 ASP A O 1
ATOM 1494 N N . GLU A 1 186 ? -37.819 9.056 70.509 1.00 95.38 186 GLU A N 1
ATOM 1495 C CA . GLU A 1 186 ? -39.193 8.983 71.023 1.00 95.38 186 GLU A CA 1
ATOM 1496 C C . GLU A 1 186 ? -39.282 8.191 72.334 1.00 95.38 186 GLU A C 1
ATOM 1498 O O . GLU A 1 186 ? -39.859 8.662 73.323 1.00 95.38 186 GLU A O 1
ATOM 1503 N N . LEU A 1 187 ? -38.667 7.006 72.384 1.00 94.19 187 LEU A N 1
ATOM 1504 C CA . LEU A 1 187 ? -38.631 6.178 73.590 1.00 94.19 187 LEU A CA 1
ATOM 1505 C C . LEU A 1 187 ? -37.902 6.890 74.731 1.00 94.19 187 LEU A C 1
ATOM 1507 O O . LEU A 1 187 ? -38.361 6.867 75.875 1.00 94.19 187 LEU A O 1
ATOM 1511 N N . THR A 1 188 ? -36.804 7.582 74.433 1.00 93.69 188 THR A N 1
ATOM 1512 C CA . THR A 1 188 ? -36.049 8.358 75.423 1.00 93.69 188 THR A CA 1
ATOM 1513 C C . THR A 1 188 ? -36.883 9.513 75.978 1.00 93.69 188 THR A C 1
ATOM 1515 O O . THR A 1 188 ? -36.879 9.754 77.191 1.00 93.69 188 THR A O 1
ATOM 1518 N N . ALA A 1 189 ? -37.632 10.217 75.124 1.00 94.75 189 ALA A N 1
ATOM 1519 C CA . ALA A 1 189 ? -38.557 11.263 75.549 1.00 94.75 189 ALA A CA 1
ATOM 1520 C C . ALA A 1 189 ? -39.664 10.696 76.450 1.00 94.75 189 ALA A C 1
ATOM 1522 O O . ALA A 1 189 ? -39.946 11.258 77.513 1.00 94.75 189 ALA A O 1
ATOM 1523 N N . ARG A 1 190 ? -40.228 9.537 76.086 1.00 95.31 190 ARG A N 1
ATOM 1524 C CA . ARG A 1 190 ? -41.275 8.881 76.875 1.00 95.31 190 ARG A CA 1
ATOM 1525 C C . ARG A 1 190 ? -40.775 8.390 78.231 1.00 95.31 190 ARG A C 1
ATOM 1527 O O . ARG A 1 190 ? -41.478 8.555 79.227 1.00 95.31 190 ARG A O 1
ATOM 1534 N N . ILE A 1 191 ? -39.564 7.833 78.294 1.00 95.31 191 ILE A N 1
ATOM 1535 C CA . ILE A 1 191 ? -38.920 7.441 79.555 1.00 95.31 191 ILE A CA 1
ATOM 1536 C C . ILE A 1 191 ? -38.743 8.667 80.452 1.00 95.31 191 ILE A C 1
ATOM 1538 O O . ILE A 1 191 ? -39.139 8.620 81.613 1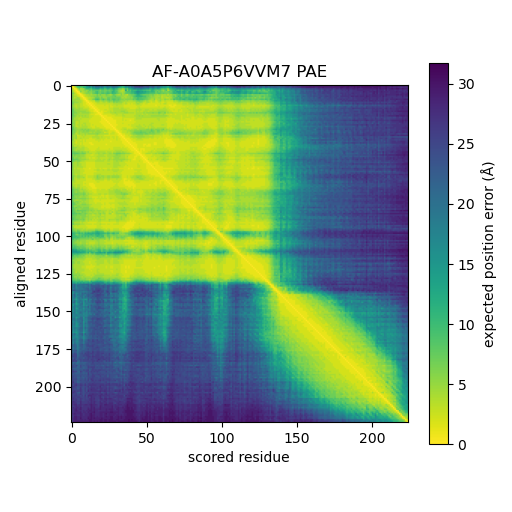.00 95.31 191 ILE A O 1
ATOM 1542 N N . LYS A 1 192 ? -38.216 9.783 79.932 1.00 94.69 192 LYS A N 1
ATOM 1543 C CA . LYS A 1 192 ? -38.067 11.027 80.712 1.00 94.69 192 LYS A CA 1
ATOM 1544 C C . LYS A 1 192 ? -39.406 11.521 81.265 1.00 94.69 192 LYS A C 1
ATOM 1546 O O . LYS A 1 192 ? -39.491 11.890 82.434 1.00 94.69 192 LYS A O 1
ATOM 1551 N N . GLU A 1 193 ? -40.455 11.500 80.447 1.00 95.38 193 GLU A N 1
ATOM 1552 C CA . GLU A 1 193 ? -41.802 11.908 80.851 1.00 95.38 193 GLU A CA 1
ATOM 1553 C C . GLU A 1 193 ? -42.371 11.012 81.964 1.00 95.38 193 GLU A C 1
ATOM 1555 O O . GLU A 1 193 ? -42.900 11.513 82.958 1.00 95.38 193 GLU A O 1
ATOM 1560 N N . LEU A 1 194 ? -42.254 9.687 81.820 1.00 93.50 194 LEU A N 1
ATOM 1561 C CA . LEU A 1 194 ? -42.715 8.722 82.823 1.00 93.50 194 LEU A CA 1
ATOM 1562 C C . LEU A 1 194 ? -41.922 8.830 84.128 1.00 93.50 194 LEU A C 1
ATOM 1564 O O . LEU A 1 194 ? -42.521 8.804 85.200 1.00 93.50 194 LEU A O 1
ATOM 1568 N N . THR A 1 195 ? -40.604 9.014 84.050 1.00 93.81 195 THR A N 1
ATOM 1569 C CA . THR A 1 195 ? -39.747 9.230 85.223 1.00 93.81 195 THR A CA 1
ATOM 1570 C C . THR A 1 195 ? -40.152 10.492 85.982 1.00 93.81 195 THR A C 1
ATOM 1572 O O . THR A 1 195 ? -40.312 10.438 87.199 1.00 93.81 195 THR A O 1
ATOM 1575 N N . ASN A 1 196 ? -40.416 11.603 85.285 1.00 94.38 196 ASN A N 1
ATOM 1576 C CA . ASN A 1 196 ? -40.920 12.822 85.924 1.00 94.38 196 ASN A CA 1
ATOM 1577 C C . ASN A 1 196 ? -42.289 12.610 86.586 1.00 94.38 196 ASN A C 1
ATOM 1579 O O . ASN A 1 196 ? -42.514 13.097 87.691 1.00 94.38 196 ASN A O 1
ATOM 1583 N N . ARG A 1 197 ? -43.208 11.874 85.943 1.00 93.62 197 ARG A N 1
ATOM 1584 C CA . ARG A 1 197 ? -44.506 11.544 86.558 1.00 93.62 197 ARG A CA 1
ATOM 1585 C C . ARG A 1 197 ? -44.351 10.700 87.818 1.00 93.62 197 ARG A C 1
ATOM 1587 O O . ARG A 1 197 ? -45.021 10.986 88.803 1.00 93.62 197 ARG A O 1
ATOM 1594 N N . ASN A 1 198 ? -43.490 9.685 87.788 1.00 92.50 198 ASN A N 1
ATOM 1595 C CA . ASN A 1 198 ? -43.228 8.852 88.959 1.00 92.50 198 ASN A CA 1
ATOM 1596 C C . ASN A 1 198 ? -42.660 9.684 90.107 1.00 92.50 198 ASN A C 1
ATOM 1598 O O . ASN A 1 198 ? -43.169 9.574 91.214 1.00 92.50 198 ASN A O 1
ATOM 1602 N N . LEU A 1 199 ? -41.701 10.575 89.833 1.00 93.38 199 LEU A N 1
ATOM 1603 C CA . LEU A 1 199 ? -41.151 11.478 90.844 1.00 93.38 199 LEU A CA 1
ATOM 1604 C C . LEU A 1 199 ? -42.246 12.338 91.498 1.00 93.38 199 LEU A C 1
ATOM 1606 O O . LEU A 1 199 ? -42.341 12.393 92.719 1.00 93.38 199 LEU A O 1
ATOM 1610 N N . LEU A 1 200 ? -43.120 12.955 90.695 1.00 92.44 200 LEU A N 1
ATOM 1611 C CA . LEU A 1 200 ? -44.229 13.771 91.207 1.00 92.44 200 LEU A CA 1
ATOM 1612 C C . LEU A 1 200 ? -45.213 12.957 92.060 1.00 92.44 200 LEU A C 1
ATOM 1614 O O . LEU A 1 200 ? -45.672 13.424 93.101 1.00 92.44 200 LEU A O 1
ATOM 1618 N N . LEU A 1 201 ? -45.542 11.737 91.629 1.00 91.00 201 LEU A N 1
ATOM 1619 C CA . LEU A 1 201 ? -46.418 10.839 92.382 1.00 91.00 201 LEU A CA 1
ATOM 1620 C C . LEU A 1 201 ? -45.762 10.352 93.679 1.00 91.00 201 LEU A C 1
ATOM 1622 O O . LEU A 1 201 ? -46.447 10.209 94.689 1.00 91.00 201 LEU A O 1
ATOM 1626 N N . GLU A 1 202 ? -44.453 10.104 93.680 1.00 90.25 202 GLU A N 1
ATOM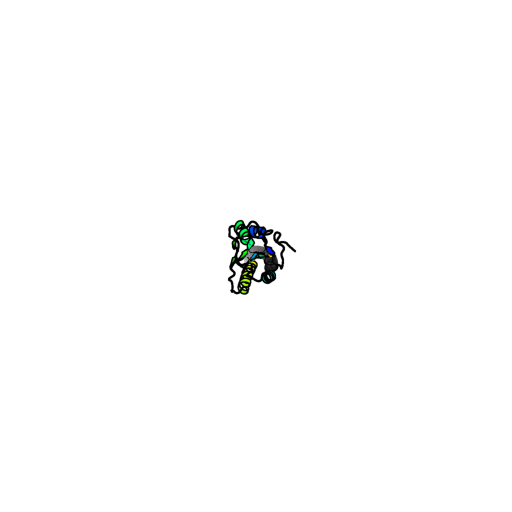 1627 C CA . GLU A 1 202 ? 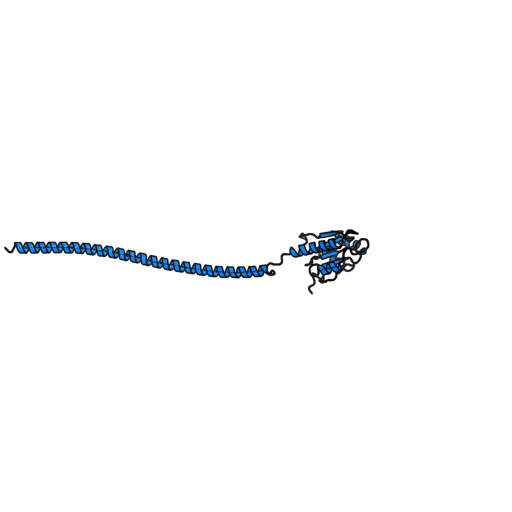-43.692 9.767 94.885 1.00 90.25 202 GLU A CA 1
ATOM 1628 C C . GLU A 1 202 ? -43.680 10.928 95.883 1.00 90.25 202 GLU A C 1
ATOM 1630 O O . GLU A 1 202 ? -43.941 10.710 97.067 1.00 90.25 202 GLU A O 1
ATOM 1635 N N . GLU A 1 203 ? -43.469 12.163 95.420 1.00 90.88 203 GLU A N 1
ATOM 1636 C CA . GLU A 1 203 ? -43.574 13.368 96.251 1.00 90.88 203 GLU A CA 1
ATOM 1637 C C . GLU A 1 203 ? -44.980 13.528 96.843 1.00 90.88 203 GLU A C 1
ATOM 1639 O O . GLU A 1 203 ? -45.141 13.819 98.034 1.00 90.88 203 GLU A O 1
ATOM 1644 N N . GLU A 1 204 ? -46.019 13.302 96.038 1.00 87.94 204 GLU A N 1
ATOM 1645 C CA . GLU A 1 204 ? -47.399 13.360 96.505 1.00 87.94 204 GLU A CA 1
ATOM 1646 C C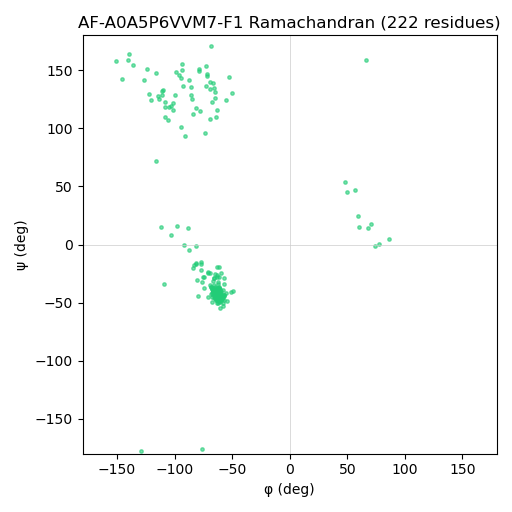 . GLU A 1 204 ? -47.698 12.264 97.536 1.00 87.94 204 GLU A C 1
ATOM 1648 O O . GLU A 1 204 ? -48.259 12.559 98.597 1.00 87.94 204 GLU A O 1
ATOM 1653 N N . ASN A 1 205 ? -47.279 11.025 97.271 1.00 85.06 205 ASN A N 1
ATOM 1654 C CA . ASN A 1 205 ? -47.419 9.901 98.194 1.00 85.06 205 ASN A CA 1
ATOM 1655 C C . ASN A 1 205 ? -46.670 10.150 99.507 1.00 85.06 205 ASN A C 1
ATOM 1657 O O . ASN A 1 205 ? -47.213 9.874 100.581 1.00 85.06 205 ASN A O 1
ATOM 1661 N N . ALA A 1 206 ? -45.463 10.716 99.454 1.00 85.94 206 ALA A N 1
ATOM 1662 C CA . ALA A 1 206 ? -44.703 11.108 100.637 1.00 85.94 206 ALA A CA 1
ATOM 1663 C C . ALA A 1 206 ? -45.446 12.189 101.439 1.00 85.94 206 ALA A C 1
ATOM 1665 O O . ALA A 1 206 ? -45.618 12.061 102.654 1.00 85.94 206 ALA A O 1
ATOM 1666 N N . ARG A 1 207 ? -45.977 13.215 100.761 1.00 86.19 207 ARG A N 1
ATOM 1667 C CA . ARG A 1 207 ? -46.754 14.295 101.388 1.00 86.19 207 ARG A CA 1
ATOM 1668 C C . ARG A 1 207 ? -48.043 13.788 102.036 1.00 86.19 207 ARG A C 1
ATOM 1670 O O . ARG A 1 207 ? -48.390 14.210 103.138 1.00 86.19 207 ARG A O 1
ATOM 1677 N N . LEU A 1 208 ? -48.783 12.916 101.353 1.00 86.38 208 LEU A N 1
ATOM 1678 C CA . LEU A 1 208 ? -50.006 12.312 101.884 1.00 86.38 208 LEU A CA 1
ATOM 1679 C C . LEU A 1 208 ? -49.698 11.409 103.080 1.00 86.38 208 LEU A C 1
ATOM 1681 O O . LEU A 1 208 ? -50.390 11.498 104.093 1.00 86.38 208 LEU A O 1
ATOM 1685 N N . SER A 1 209 ? -48.632 10.610 103.001 1.00 82.38 209 SER A N 1
ATOM 1686 C CA . SER A 1 209 ? -48.174 9.771 104.111 1.00 82.38 209 SER A CA 1
ATOM 1687 C C . SER A 1 209 ? -47.829 10.610 105.346 1.00 82.38 209 SER A C 1
ATOM 1689 O O . SER A 1 209 ? -48.298 10.288 106.437 1.00 82.38 209 SER A O 1
ATOM 1691 N N . ALA A 1 210 ? -47.127 11.738 105.175 1.00 80.31 210 ALA A N 1
ATOM 1692 C CA . ALA A 1 210 ? -46.830 12.682 106.256 1.00 80.31 210 ALA A CA 1
ATOM 1693 C C . ALA A 1 210 ? -48.105 13.264 106.906 1.00 80.31 210 ALA A C 1
ATOM 1695 O O . ALA A 1 210 ? -48.245 13.266 108.131 1.00 80.31 210 ALA A O 1
ATOM 1696 N N . LYS A 1 211 ? -49.096 13.671 106.099 1.00 82.19 211 LYS A N 1
ATOM 1697 C CA . LYS A 1 211 ? -50.395 14.158 106.608 1.00 82.19 211 LYS A CA 1
ATOM 1698 C C . LYS A 1 211 ? -51.177 13.090 107.374 1.00 82.19 211 LYS A C 1
ATOM 1700 O O . LYS A 1 211 ? -51.862 13.394 108.349 1.00 82.19 211 LYS A O 1
ATOM 1705 N N . VAL A 1 212 ? -51.122 11.835 106.928 1.00 79.75 212 VAL A N 1
ATOM 1706 C CA . VAL A 1 212 ? -51.768 10.714 107.629 1.00 79.75 212 VAL A CA 1
ATOM 1707 C C . VAL A 1 212 ? -51.075 10.446 108.966 1.00 79.75 212 VAL A C 1
ATOM 1709 O O . VAL A 1 212 ? -51.761 10.172 109.953 1.00 79.75 212 VAL A O 1
ATOM 1712 N N . THR A 1 213 ? -49.745 10.557 109.032 1.00 72.81 213 THR A N 1
ATOM 1713 C CA . THR A 1 213 ? -49.006 10.437 110.297 1.00 72.81 213 THR A CA 1
ATOM 1714 C C . THR A 1 213 ? -49.305 11.580 111.270 1.00 72.81 213 THR A C 1
ATOM 1716 O O . THR A 1 213 ? -49.512 11.301 112.448 1.00 72.81 213 THR A O 1
ATOM 1719 N N . GLU A 1 214 ? -49.443 12.827 110.801 1.00 72.12 214 GLU A N 1
ATOM 1720 C CA . GLU A 1 214 ? -49.872 13.965 111.639 1.00 72.12 214 GLU A CA 1
ATOM 1721 C C . GLU A 1 214 ? -51.272 13.746 112.228 1.00 72.12 214 GLU A C 1
ATOM 1723 O O . GLU A 1 214 ? -51.453 13.826 113.443 1.00 72.12 214 GLU A O 1
ATOM 1728 N N . LYS A 1 215 ? -52.253 13.357 111.402 1.00 69.19 215 LYS A N 1
ATOM 1729 C CA . LYS A 1 215 ? -53.622 13.076 111.876 1.00 69.19 215 LYS A CA 1
ATOM 1730 C C . LYS A 1 215 ? -53.697 11.913 112.869 1.00 69.19 215 LYS A C 1
ATOM 1732 O O . LYS A 1 215 ? -54.526 11.931 113.778 1.00 69.19 215 LYS A O 1
ATOM 1737 N N . LYS A 1 216 ? -52.848 10.890 112.721 1.00 59.28 216 LYS A N 1
ATOM 1738 C CA . LYS A 1 216 ? -52.735 9.808 113.715 1.00 59.28 216 LYS A CA 1
ATOM 1739 C C . LYS A 1 216 ? -52.112 10.297 115.029 1.00 59.28 216 LYS A C 1
ATOM 1741 O O . LYS A 1 216 ? -52.546 9.846 116.084 1.00 59.28 216 LYS A O 1
ATOM 1746 N N . GLY A 1 217 ? -51.167 11.238 114.976 1.00 58.59 217 GLY A N 1
ATOM 1747 C CA . GLY A 1 217 ? -50.597 11.898 116.156 1.00 58.59 217 GLY A CA 1
ATOM 1748 C C . GLY A 1 217 ? -51.622 12.739 116.928 1.00 58.59 217 GLY A C 1
ATOM 1749 O O . GLY A 1 217 ? -51.734 12.605 118.146 1.00 58.59 217 GLY A O 1
ATOM 1750 N N . GLU A 1 218 ? -52.448 13.520 116.227 1.00 54.16 218 GLU A N 1
ATOM 1751 C CA . GLU A 1 218 ? -53.543 14.304 116.829 1.00 54.16 218 GLU A CA 1
ATOM 1752 C C . GLU A 1 218 ? -54.628 13.409 117.459 1.00 54.16 218 GLU A C 1
ATOM 1754 O O . GLU A 1 218 ? -55.131 13.704 118.543 1.00 54.16 218 GLU A O 1
ATOM 1759 N N . SER A 1 219 ? -54.926 12.256 116.847 1.00 50.78 219 SER A N 1
ATOM 1760 C CA . SER A 1 219 ? -55.820 11.238 117.422 1.00 50.78 219 SER A CA 1
ATOM 1761 C C . SER A 1 219 ? -55.259 10.580 118.692 1.00 50.78 219 SER A C 1
ATOM 1763 O O . SER A 1 219 ? -56.046 10.158 119.539 1.00 50.78 219 SER A O 1
ATOM 1765 N N . SER A 1 220 ? -53.932 10.481 118.841 1.00 50.97 220 SER A N 1
ATOM 1766 C CA . SER A 1 220 ? -53.291 9.960 120.061 1.00 50.97 220 SER A CA 1
ATOM 1767 C C . SER A 1 220 ? -53.121 11.006 121.169 1.00 50.97 220 SER A C 1
ATOM 1769 O O . SER A 1 220 ? -53.015 10.632 122.329 1.00 50.97 220 SER A O 1
ATOM 1771 N N . ALA A 1 221 ? -53.161 12.305 120.848 1.00 50.12 221 ALA A N 1
ATOM 1772 C CA . ALA A 1 221 ? -53.142 13.388 121.838 1.00 50.12 221 ALA A CA 1
ATOM 1773 C C . ALA A 1 221 ? -54.532 13.698 122.434 1.00 50.12 221 ALA A C 1
ATOM 1775 O O . ALA A 1 221 ? -54.620 14.309 123.496 1.00 50.12 221 ALA A O 1
ATOM 1776 N N . PHE A 1 222 ? -55.618 13.254 121.786 1.00 47.00 222 PHE A N 1
ATOM 1777 C CA . PHE A 1 222 ? -56.990 13.353 122.314 1.00 47.00 222 PHE A CA 1
ATOM 1778 C C . PHE A 1 222 ? -57.432 12.112 123.119 1.00 47.00 222 PHE A C 1
ATOM 1780 O O . PHE A 1 222 ? -58.547 12.069 123.632 1.00 47.00 222 PHE A O 1
ATOM 1787 N N . SER A 1 223 ? -56.558 11.110 123.247 1.00 44.22 223 SER A N 1
ATOM 1788 C CA . SER A 1 223 ? -56.737 9.951 124.130 1.00 44.22 223 SER A CA 1
ATOM 1789 C C . SER A 1 223 ? -55.635 9.973 125.193 1.00 44.22 223 SER A C 1
ATOM 1791 O O . SER A 1 223 ? -54.667 9.219 125.104 1.00 44.22 223 SER A O 1
ATOM 1793 N N . GLY A 1 224 ? -55.750 10.919 126.129 1.00 45.59 224 GLY A N 1
ATOM 1794 C CA . GLY A 1 224 ? -55.067 10.844 127.424 1.00 45.59 224 GLY A CA 1
ATOM 1795 C C . GLY A 1 224 ? -55.645 9.741 128.300 1.00 45.59 224 GLY A C 1
ATOM 1796 O O . GLY A 1 224 ? -56.826 9.379 128.086 1.00 45.59 224 GLY A O 1
#

Solvent-accessible surface area (backbone atoms only — not comparable to full-atom values): 12454 Å² total; per-residue (Å²): 133,77,55,48,82,86,41,72,78,52,53,65,54,44,74,35,45,88,89,56,41,60,65,58,40,29,45,76,69,63,77,47,76,43,85,46,33,38,35,41,39,23,24,21,88,85,60,42,72,64,53,68,52,62,61,51,17,55,76,31,47,92,60,40,47,40,36,32,47,66,57,50,83,47,50,64,58,47,34,67,73,40,73,63,72,60,63,56,60,18,17,30,33,42,38,50,55,56,72,87,78,50,64,48,79,47,75,61,58,90,92,56,65,47,65,64,54,49,53,54,52,50,49,59,50,51,53,50,58,72,66,54,79,70,58,52,79,82,34,74,66,33,50,52,50,51,55,49,48,54,50,50,53,55,51,50,53,53,51,52,50,54,51,53,51,50,52,50,54,50,52,53,52,50,50,52,53,52,53,53,49,53,51,52,52,53,51,52,52,50,49,53,53,52,52,53,51,50,51,54,50,49,52,49,52,52,53,52,49,52,52,52,52,50,54,53,51,55,59,53,69,75,57,123

pLDDT: mean 87.18, std 11.04, range [44.22, 95.94]

Radius of gyration: 51.02 Å; Cα contacts (8 Å, |Δi|>4): 222; chains: 1; bounding box: 86×30×159 Å

Sequence (224 aa):
MADDNNMRVSVEPYILNKRNSDILVDLINGRRKYELPIIYVSKTRQNRTPIDVGRLSYVLKGVAHVIVQGDVSINHLLNKKCAHRNETYGSIGVYYPSQKLGHKRCKYVEGGHPEILMDKIVDYVMQYSNLQMVDSILTWQGVKNSMLNDIIERTNEQYNIAISDKTKAQNEVEIVYSEFGNEIDELTARIKELTNRNLLLEEENARLSAKVTEKKGESSAFSG

Foldseek 3Di:
DDAFQPHDQDLDAAEDDPVNLVVVLCLLVVVDATQAKEKEWAAAPVRHTLAPQSVLSNLCRPRYHYHYYNGLVCVVVSCVSNVNSDDYRGKMWIGGRDPVVPIDIDHRDPVDDRVVVSVVSVCVSVVVVVPPDDPLCPDPNSVVVVVVVVVVVVVVVVVVVVVVVVVVVVVVVVVVVVVVVVVVVVVVVVVVVVVVVVVVVVVVVVVVVVVVVVVVVVVVVVVD

Organism: Pseudobutyrivibrio xylanivorans (NCBI:txid185007)

Mean predicted aligned error: 14.17 Å

Secondary structure (DSSP, 8-state):
--EETTEE--SS-EEE-SSSTHHHHHHHTTSS--SS-EEEEPPPTTS--SS-HHHHHHHTTTT-EEEEES-GGGHHHHHHHTTT-S--TTEEEEE-S-GGG--EEEE--TTS-HHHHHHHHHHHHHHHHHHS---GGGSHHHHHHHHHHHHHHHHHHHHHHHHHHHHHHHHHHHHHHHHHHHHHHHHHHHHHHHHHHHHHHHHHHHHHHHHHHHHHHHHHHS--